Protein AF-X0YAZ7-F1 (afdb_monomer_lite)

Secondary structure (DSSP, 8-state):
-EEEE--TTSPPEEEETTS---HHHHHHHHS------PPPPEEEEEEEEE-TTS-EEEEEEEEETTEEEEEEE-SSS-EESS--TTTTT--PPTTHHHHHHHHHTT-EEEE-SSHHHHHHHHHTT--EE--TT-TT---HHHHHHHTTSEEEE---BSHHHHHHHHHHHHHHHHTT-EEEE-PPTTPPTTTB-HHHHHHTT--HHHHHHHHHHSPBP-PPP--PPP--TT------

InterPro domains:
  IPR006171 TOPRIM domain [SM00493] (107-177)
  IPR034154 Archaeal primase DnaG/twinkle-like, TOPRIM domain [cd01029] (107-184)

Foldseek 3Di:
DWDWDDDDPDDIDIDDPVVPDDPVNVCVVPPPDDDDPDDPKDFPDWFFQADLVRHGAKIWTAIVVGDIFIWGDPVPRDIDRDDDPPCVPDWEKGVLNLLLVCQVVLHEEEEFQDPVLQVVLVVQVHHYTYTPPGFPPDDVNHLVSQQQHAYEYEFFQEPRRVVRVLVSLQSNVVSNYFYFYAYDPPADHPGGGNVNSVVVPDHPVNVVVRSVVTDGDDHDDPDDPDDPPDPDPDDD

Organism: NCBI:txid412755

pLDDT: mean 87.23, std 13.89, range [50.75, 98.88]

Structure (mmCIF, N/CA/C/O backbone):
data_AF-X0YAZ7-F1
#
_entry.id   AF-X0YAZ7-F1
#
loop_
_atom_site.group_PDB
_atom_site.id
_atom_site.type_symbol
_atom_site.label_atom_id
_atom_site.label_alt_id
_atom_site.label_comp_id
_atom_site.label_asym_id
_atom_site.label_entity_id
_atom_site.label_seq_id
_atom_site.pdbx_PDB_ins_code
_atom_site.Cartn_x
_atom_site.Cartn_y
_atom_site.Cartn_z
_atom_site.occupancy
_atom_site.B_iso_or_equiv
_atom_site.auth_seq_id
_atom_site.auth_comp_id
_atom_site.auth_asym_id
_atom_site.auth_atom_id
_atom_site.pdbx_PDB_model_num
ATOM 1 N N . GLY A 1 1 ? 55.225 -8.691 12.377 1.00 61.31 1 GLY A N 1
ATOM 2 C CA . GLY A 1 1 ? 55.012 -8.685 10.918 1.00 61.31 1 GLY A CA 1
ATOM 3 C C . GLY A 1 1 ? 55.135 -10.102 10.407 1.00 61.31 1 GLY A C 1
ATOM 4 O O . GLY A 1 1 ? 55.909 -10.850 10.996 1.00 61.31 1 GLY A O 1
ATOM 5 N N . LEU A 1 2 ? 54.345 -10.467 9.396 1.00 68.19 2 LEU A N 1
ATOM 6 C CA . LEU A 1 2 ? 54.437 -11.761 8.715 1.00 68.19 2 LEU A CA 1
ATOM 7 C C . LEU A 1 2 ? 55.312 -11.574 7.470 1.00 68.19 2 LEU A C 1
ATOM 9 O O . LEU A 1 2 ? 55.039 -10.667 6.684 1.00 68.19 2 LEU A O 1
ATOM 13 N N . GLU A 1 3 ? 56.355 -12.379 7.317 1.00 72.19 3 GLU A N 1
ATOM 14 C CA . GLU A 1 3 ? 57.167 -12.430 6.100 1.00 72.19 3 GLU A CA 1
ATOM 15 C C . GLU A 1 3 ? 56.820 -13.711 5.334 1.00 72.19 3 GLU A C 1
ATOM 17 O O . GLU A 1 3 ? 56.636 -14.769 5.939 1.00 72.19 3 GLU A O 1
ATOM 22 N N . VAL A 1 4 ? 56.659 -13.597 4.015 1.00 75.62 4 VAL A N 1
ATOM 23 C CA . VAL A 1 4 ? 56.264 -14.707 3.139 1.00 75.62 4 VAL A CA 1
ATOM 24 C C . VAL A 1 4 ? 57.392 -14.959 2.152 1.00 75.62 4 VAL A C 1
ATOM 26 O O . VAL A 1 4 ? 57.729 -14.070 1.372 1.00 75.62 4 VAL A O 1
ATOM 29 N N . ASN A 1 5 ? 57.942 -16.171 2.167 1.00 75.00 5 ASN A N 1
ATOM 30 C CA . ASN A 1 5 ? 58.968 -16.611 1.228 1.00 75.00 5 ASN A CA 1
ATOM 31 C C . ASN A 1 5 ? 58.384 -17.652 0.271 1.00 75.00 5 ASN A C 1
ATOM 33 O O . ASN A 1 5 ? 57.800 -18.651 0.691 1.00 75.00 5 ASN A O 1
ATOM 37 N N . ILE A 1 6 ? 58.543 -17.412 -1.032 1.00 75.19 6 ILE A N 1
ATOM 38 C CA . ILE A 1 6 ? 58.014 -18.275 -2.095 1.00 75.19 6 ILE A CA 1
ATOM 39 C C . ILE A 1 6 ? 59.194 -18.787 -2.936 1.00 75.19 6 ILE A C 1
ATOM 41 O O . ILE A 1 6 ? 59.593 -18.122 -3.896 1.00 75.19 6 ILE A O 1
ATOM 45 N N . PRO A 1 7 ? 59.798 -19.935 -2.584 1.00 71.62 7 PRO A N 1
ATOM 46 C CA . PRO A 1 7 ? 60.885 -20.514 -3.365 1.00 71.62 7 PRO A CA 1
ATOM 47 C C . PRO A 1 7 ? 60.366 -21.135 -4.670 1.00 71.62 7 PRO A C 1
ATOM 49 O O . PRO A 1 7 ? 59.254 -21.664 -4.734 1.00 71.62 7 PRO A O 1
ATOM 52 N N . GLN A 1 8 ? 61.183 -21.117 -5.728 1.00 63.66 8 GLN A N 1
ATOM 53 C CA . GLN A 1 8 ? 60.822 -21.789 -6.978 1.00 63.66 8 GLN A CA 1
ATOM 54 C C . GLN A 1 8 ? 60.857 -23.312 -6.796 1.00 63.66 8 GLN A C 1
ATOM 56 O O . GLN A 1 8 ? 61.923 -23.906 -6.669 1.00 63.66 8 GLN A O 1
ATOM 61 N N . GLY A 1 9 ? 59.673 -23.930 -6.794 1.00 63.00 9 GLY A N 1
ATOM 62 C CA . GLY A 1 9 ? 59.505 -25.386 -6.735 1.00 63.00 9 GLY A CA 1
ATOM 63 C C . GLY A 1 9 ? 59.406 -25.989 -5.329 1.00 63.00 9 GLY A C 1
ATOM 64 O O . GLY A 1 9 ? 59.539 -27.203 -5.200 1.00 63.00 9 GLY A O 1
ATOM 65 N N . GLY A 1 10 ? 59.164 -25.180 -4.290 1.00 70.00 10 GLY A N 1
ATOM 66 C CA . GLY A 1 10 ? 59.025 -25.639 -2.901 1.00 70.00 10 GLY A CA 1
ATOM 67 C C . GLY A 1 10 ? 57.772 -25.102 -2.193 1.00 70.00 10 GLY A C 1
ATOM 68 O O . GLY A 1 10 ? 57.036 -24.297 -2.769 1.00 70.00 10 GLY A O 1
ATOM 69 N N . PRO A 1 11 ? 57.499 -25.554 -0.955 1.00 67.62 11 PRO A N 1
ATOM 70 C CA . PRO A 1 11 ? 56.386 -25.043 -0.161 1.00 67.62 11 PRO A CA 1
ATOM 71 C C . PRO A 1 11 ? 56.576 -23.555 0.164 1.00 67.62 11 PRO A C 1
ATOM 73 O O . PRO A 1 11 ? 57.697 -23.086 0.352 1.00 67.62 11 PRO A O 1
ATOM 76 N N . VAL A 1 12 ? 55.468 -22.815 0.239 1.00 71.44 12 VAL A N 1
ATOM 77 C CA . VAL A 1 12 ? 55.470 -21.422 0.708 1.00 71.44 12 VAL A CA 1
ATOM 78 C C . VAL A 1 12 ? 55.757 -21.413 2.205 1.00 71.44 12 VAL A C 1
ATOM 80 O O . VAL A 1 12 ? 55.050 -22.063 2.978 1.00 71.44 12 VAL A O 1
ATOM 83 N N . GLU A 1 13 ? 56.774 -20.661 2.610 1.00 74.94 13 GLU A N 1
ATOM 84 C CA . GLU A 1 13 ? 57.170 -20.526 4.008 1.00 74.94 13 GLU A CA 1
ATOM 85 C C . GLU A 1 13 ? 56.636 -19.214 4.589 1.00 74.94 13 GLU A C 1
ATOM 87 O O . GLU A 1 13 ? 56.752 -18.144 3.986 1.00 74.94 13 GLU A O 1
ATOM 92 N N . PHE A 1 14 ? 56.051 -19.304 5.784 1.00 72.06 14 PHE A N 1
ATOM 93 C CA . PHE A 1 14 ? 55.519 -18.164 6.525 1.00 72.06 14 PHE A CA 1
ATOM 94 C C . PHE A 1 14 ? 56.298 -17.998 7.826 1.00 72.06 14 PHE A C 1
ATOM 96 O O . PHE A 1 14 ? 56.236 -18.870 8.693 1.00 72.06 14 PHE A O 1
ATOM 103 N N . ASP A 1 15 ? 56.977 -16.862 7.984 1.00 72.00 15 ASP A N 1
ATOM 104 C CA . ASP A 1 15 ? 57.705 -16.530 9.208 1.00 72.00 15 ASP A CA 1
ATOM 105 C C . ASP A 1 15 ? 56.996 -15.397 9.971 1.00 72.00 15 ASP A C 1
ATOM 107 O O . ASP A 1 15 ? 56.773 -14.293 9.459 1.00 72.00 15 ASP A O 1
ATOM 111 N N . CYS A 1 16 ? 56.607 -15.668 11.221 1.00 71.44 16 CYS A N 1
ATOM 112 C CA . CYS A 1 16 ? 56.018 -14.669 12.110 1.00 71.44 16 CYS A CA 1
ATOM 113 C C . CYS A 1 16 ? 57.105 -14.069 13.012 1.00 71.44 16 CYS A C 1
ATOM 115 O O . CYS A 1 16 ? 57.415 -14.596 14.081 1.00 71.44 16 CYS A O 1
ATOM 117 N N . LYS A 1 17 ? 57.566 -12.858 12.671 1.00 72.12 17 LYS A N 1
ATOM 118 C CA . LYS A 1 17 ? 58.611 -12.130 13.426 1.00 72.12 17 LYS A CA 1
ATOM 119 C C . LYS A 1 17 ? 58.229 -11.721 14.855 1.00 72.12 17 LYS A C 1
ATOM 121 O O . LYS A 1 17 ? 59.025 -11.106 15.554 1.00 72.12 17 LYS A O 1
ATOM 126 N N . ALA A 1 18 ? 56.999 -12.000 15.286 1.00 70.25 18 ALA A N 1
ATOM 127 C CA . ALA A 1 18 ? 56.516 -11.689 16.631 1.00 70.25 18 ALA A CA 1
ATOM 128 C C . ALA A 1 18 ? 56.733 -12.834 17.647 1.00 70.25 18 ALA A C 1
ATOM 130 O O . ALA A 1 18 ? 56.332 -12.682 18.799 1.00 70.25 18 ALA A O 1
ATOM 131 N N . ASN A 1 19 ? 57.330 -13.969 17.242 1.00 58.69 19 ASN A N 1
ATOM 132 C CA . ASN A 1 19 ? 57.679 -15.132 18.085 1.00 58.69 19 ASN A CA 1
ATOM 133 C C . ASN A 1 19 ? 56.552 -15.685 18.993 1.00 58.69 19 ASN A C 1
ATOM 135 O O . ASN A 1 19 ? 56.815 -16.396 19.962 1.00 58.69 19 ASN A O 1
ATOM 139 N N . LYS A 1 20 ? 55.283 -15.369 18.694 1.00 64.38 20 LYS A N 1
ATOM 140 C CA . LYS A 1 20 ? 54.097 -15.784 19.474 1.00 64.38 20 LYS A CA 1
ATOM 141 C C . LYS A 1 20 ? 52.891 -16.199 18.619 1.00 64.38 20 LYS A C 1
ATOM 143 O O . LYS A 1 20 ? 51.797 -16.370 19.149 1.00 64.38 20 LYS A O 1
ATOM 148 N N . CYS A 1 21 ? 53.050 -16.347 17.305 1.00 67.12 21 CYS A N 1
ATOM 149 C CA . CYS A 1 21 ? 51.957 -16.808 16.450 1.00 67.12 21 CYS A CA 1
ATOM 150 C C . CYS A 1 21 ? 51.867 -18.341 16.472 1.00 67.12 21 CYS A C 1
ATOM 152 O O . CYS A 1 21 ? 52.832 -19.016 16.124 1.00 67.12 21 CYS A O 1
ATOM 154 N N . ALA A 1 22 ? 50.705 -18.901 16.807 1.00 74.81 22 ALA A N 1
ATOM 155 C CA . ALA A 1 22 ? 50.452 -20.322 16.582 1.00 74.81 22 ALA A CA 1
ATOM 156 C C . ALA A 1 22 ? 50.307 -20.601 15.075 1.00 74.81 22 ALA A C 1
ATOM 158 O O . ALA A 1 22 ? 49.591 -19.875 14.381 1.00 74.81 22 ALA A O 1
ATOM 159 N N . ALA A 1 23 ? 50.924 -21.677 14.575 1.00 67.31 23 ALA A N 1
ATOM 160 C CA . ALA A 1 23 ? 50.879 -22.052 13.156 1.00 67.31 23 ALA A CA 1
ATOM 161 C C . ALA A 1 23 ? 49.440 -22.162 12.608 1.00 67.31 23 ALA A C 1
ATOM 163 O O . ALA A 1 23 ? 49.164 -21.714 11.500 1.00 67.31 23 ALA A O 1
ATOM 164 N N . ALA A 1 24 ? 48.495 -22.656 13.417 1.00 67.56 24 ALA A N 1
ATOM 165 C CA . ALA A 1 24 ? 47.078 -22.747 13.053 1.00 67.56 24 ALA A CA 1
ATOM 166 C C . ALA A 1 24 ? 46.413 -21.378 12.809 1.00 67.56 24 ALA A C 1
ATOM 168 O O . ALA A 1 24 ? 45.549 -21.252 11.943 1.00 67.56 24 ALA A O 1
ATOM 169 N N . ALA A 1 25 ? 46.822 -20.341 13.548 1.00 68.56 25 ALA A N 1
ATOM 170 C CA . ALA A 1 25 ? 46.295 -18.989 13.377 1.00 68.56 25 ALA A CA 1
ATOM 171 C C . ALA A 1 25 ? 46.831 -18.336 12.096 1.00 68.56 25 ALA A C 1
ATOM 173 O O . ALA A 1 25 ? 46.078 -17.665 11.393 1.00 68.56 25 ALA A O 1
ATOM 174 N N . ILE A 1 26 ? 48.104 -18.585 11.765 1.00 67.81 26 ILE A N 1
ATOM 175 C CA . ILE A 1 26 ? 48.701 -18.148 10.497 1.00 67.81 26 ILE A CA 1
ATOM 176 C C . ILE A 1 26 ? 47.995 -18.852 9.343 1.00 67.81 26 ILE A C 1
ATOM 178 O O . ILE A 1 26 ? 47.494 -18.175 8.454 1.00 67.81 26 ILE A O 1
ATOM 182 N N . LEU A 1 27 ? 47.869 -20.184 9.401 1.00 69.38 27 LEU A N 1
ATOM 183 C CA . LEU A 1 27 ? 47.225 -20.974 8.355 1.00 69.38 27 LEU A CA 1
ATOM 184 C C . LEU A 1 27 ? 45.793 -20.492 8.100 1.00 69.38 27 LEU A C 1
ATOM 186 O O . LEU A 1 27 ? 45.432 -20.254 6.955 1.00 69.38 27 LEU A O 1
ATOM 190 N N . LYS A 1 28 ? 45.001 -20.236 9.148 1.00 69.31 28 LYS A N 1
ATOM 191 C CA . LYS A 1 28 ? 43.645 -19.682 9.006 1.00 69.31 28 LYS A CA 1
ATOM 192 C C . LYS A 1 28 ? 43.620 -18.309 8.319 1.00 69.31 28 LYS A C 1
ATOM 194 O O . LYS A 1 28 ? 42.686 -18.037 7.575 1.00 69.31 28 LYS A O 1
ATOM 199 N N . ALA A 1 29 ? 44.611 -17.455 8.569 1.00 67.75 29 ALA A N 1
ATOM 200 C CA . ALA A 1 29 ? 44.689 -16.122 7.974 1.00 67.75 29 ALA A CA 1
ATOM 201 C C . ALA A 1 29 ? 45.189 -16.131 6.518 1.00 67.75 29 ALA A C 1
ATOM 203 O O 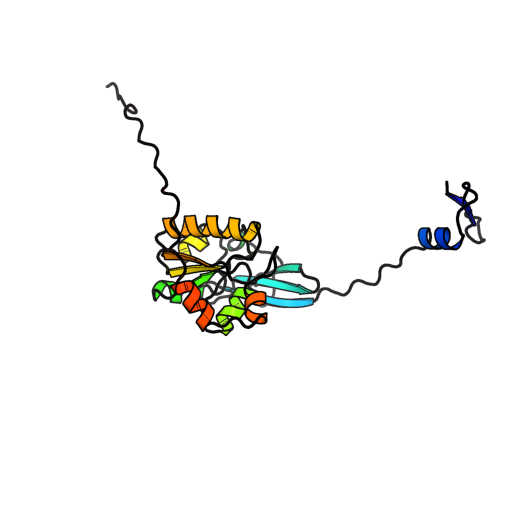. ALA A 1 29 ? 44.843 -15.228 5.760 1.00 67.75 29 ALA A O 1
ATOM 204 N N . VAL A 1 30 ? 45.997 -17.125 6.130 1.00 68.88 30 VAL A N 1
ATOM 205 C CA . VAL A 1 30 ? 46.587 -17.221 4.779 1.00 68.88 30 VAL A CA 1
ATOM 206 C C . VAL A 1 30 ? 45.891 -18.235 3.873 1.00 68.88 30 VAL A C 1
ATOM 208 O O . VAL A 1 30 ? 46.166 -18.264 2.677 1.00 68.88 30 VAL A O 1
ATOM 211 N N . THR A 1 31 ? 44.986 -19.059 4.411 1.00 69.56 31 THR A N 1
ATOM 212 C CA . THR A 1 31 ? 44.158 -19.963 3.605 1.00 69.56 31 THR A CA 1
ATOM 213 C C . THR A 1 31 ? 43.104 -19.129 2.877 1.00 69.56 31 THR A C 1
ATOM 215 O O . THR A 1 31 ? 42.285 -18.492 3.544 1.00 69.56 31 THR A O 1
ATOM 218 N N . PRO A 1 32 ? 43.074 -19.127 1.532 1.00 58.97 32 PRO A N 1
ATOM 219 C CA . PRO A 1 32 ? 41.993 -18.496 0.794 1.00 58.97 32 PRO A CA 1
ATOM 220 C C . PRO A 1 32 ? 40.672 -19.133 1.224 1.00 58.97 32 PRO A C 1
ATOM 222 O O . PRO A 1 32 ? 40.474 -20.336 1.042 1.00 58.97 32 PRO A O 1
ATOM 225 N N . GLN A 1 33 ? 39.766 -18.346 1.805 1.00 63.81 33 GLN A N 1
ATOM 226 C CA . GLN A 1 33 ? 38.386 -18.784 1.969 1.00 63.81 33 GLN A CA 1
ATOM 227 C C . GLN A 1 33 ? 37.819 -18.997 0.566 1.00 63.81 33 GLN A C 1
ATOM 229 O O . GLN A 1 33 ? 37.598 -18.040 -0.176 1.00 63.81 33 GLN A O 1
ATOM 234 N N . GLN A 1 34 ? 37.623 -20.257 0.181 1.00 52.16 34 GLN A N 1
ATOM 235 C CA . GLN A 1 34 ? 36.823 -20.571 -0.991 1.00 52.16 34 GLN A CA 1
ATOM 236 C C . GLN A 1 34 ? 35.414 -20.050 -0.709 1.00 52.16 34 GLN A C 1
ATOM 238 O O . GLN A 1 34 ? 34.748 -20.511 0.215 1.00 52.16 34 GLN A O 1
ATOM 243 N N . ALA A 1 35 ? 34.994 -19.032 -1.457 1.00 50.91 35 ALA A N 1
ATOM 244 C CA . ALA A 1 35 ? 33.609 -18.605 -1.441 1.00 50.91 35 ALA A CA 1
ATOM 245 C C . ALA A 1 35 ? 32.764 -19.774 -1.959 1.00 50.91 35 ALA A C 1
ATOM 247 O O . ALA A 1 35 ? 32.966 -20.231 -3.086 1.00 50.91 35 ALA A O 1
ATOM 248 N N . GLU A 1 36 ? 31.846 -20.264 -1.129 1.00 55.38 36 GLU A N 1
ATOM 249 C CA . GLU A 1 36 ? 30.812 -21.205 -1.556 1.00 55.38 36 GLU A CA 1
ATOM 250 C C . GLU A 1 36 ? 30.125 -20.650 -2.820 1.00 55.38 36 GLU A C 1
ATOM 252 O O . GLU A 1 36 ? 29.792 -19.457 -2.850 1.00 55.38 36 GLU A O 1
ATOM 257 N N . PRO A 1 37 ? 29.912 -21.455 -3.878 1.00 50.75 37 PRO A N 1
ATOM 258 C CA . PRO A 1 37 ? 29.208 -20.992 -5.065 1.00 50.75 37 PRO A CA 1
ATOM 259 C C . PRO A 1 37 ? 27.826 -20.465 -4.659 1.00 50.75 37 PRO A C 1
ATOM 261 O O . PRO A 1 37 ? 26.979 -21.216 -4.174 1.00 50.75 37 PRO A O 1
ATOM 264 N N . GLY A 1 38 ? 27.608 -19.156 -4.824 1.00 61.31 38 GLY A N 1
ATOM 265 C CA . GLY A 1 38 ? 26.389 -18.488 -4.369 1.00 61.31 38 GLY A CA 1
ATOM 266 C C . GLY A 1 38 ? 25.134 -19.165 -4.923 1.00 61.31 38 GLY A C 1
ATOM 267 O O . GLY A 1 38 ? 25.021 -19.388 -6.132 1.00 61.31 38 GLY A O 1
ATOM 268 N N . LYS A 1 39 ? 24.177 -19.497 -4.043 1.00 65.19 39 LYS A N 1
ATOM 269 C CA . LYS A 1 39 ? 22.856 -19.997 -4.452 1.00 65.19 39 LYS A CA 1
ATOM 270 C C . LYS A 1 39 ? 22.252 -19.014 -5.461 1.00 65.19 39 LYS A C 1
ATOM 272 O O . LYS A 1 39 ? 22.177 -17.818 -5.189 1.00 65.19 39 LYS A O 1
ATOM 277 N N . ARG A 1 40 ? 21.835 -19.506 -6.633 1.00 77.69 40 ARG A N 1
ATOM 278 C CA . ARG A 1 40 ? 21.169 -18.670 -7.645 1.00 77.69 40 ARG A CA 1
ATOM 279 C C . ARG A 1 40 ? 19.888 -18.085 -7.048 1.00 77.69 40 ARG A C 1
ATOM 281 O O . ARG A 1 40 ? 19.083 -18.838 -6.506 1.00 77.69 40 ARG A O 1
ATOM 288 N N . ALA A 1 41 ? 19.706 -16.770 -7.175 1.00 90.06 41 ALA A N 1
ATOM 289 C CA . ALA A 1 41 ? 18.503 -16.089 -6.710 1.00 90.06 41 ALA A CA 1
ATOM 290 C C . ALA A 1 41 ? 17.256 -16.671 -7.399 1.00 90.06 41 ALA A C 1
ATOM 292 O O . ALA A 1 41 ? 17.241 -16.841 -8.623 1.00 90.06 41 ALA A O 1
ATOM 293 N N . ARG A 1 42 ? 16.215 -16.972 -6.619 1.00 94.88 42 ARG A N 1
ATOM 294 C CA . ARG A 1 42 ? 14.952 -17.554 -7.098 1.00 94.88 42 ARG A CA 1
ATOM 295 C C . ARG A 1 42 ? 13.814 -16.559 -6.910 1.00 94.88 42 ARG A C 1
ATOM 297 O O . ARG A 1 42 ? 13.697 -15.994 -5.834 1.00 94.88 42 ARG A O 1
ATOM 304 N N . ILE A 1 43 ? 12.955 -16.400 -7.916 1.00 95.94 43 ILE A N 1
ATOM 305 C CA . ILE A 1 43 ? 11.702 -15.642 -7.784 1.00 95.94 43 ILE A CA 1
ATOM 306 C C . ILE A 1 43 ? 10.759 -16.411 -6.848 1.00 95.94 43 ILE A C 1
ATOM 308 O O . ILE A 1 43 ? 10.517 -17.604 -7.055 1.00 95.94 43 ILE A O 1
ATOM 312 N N . VAL A 1 44 ? 10.253 -15.734 -5.821 1.00 97.00 44 VAL A N 1
ATOM 313 C CA . VAL A 1 44 ? 9.310 -16.283 -4.832 1.00 97.00 44 VAL A CA 1
ATOM 314 C C . VAL A 1 44 ? 7.922 -15.652 -4.912 1.00 97.00 44 VAL A C 1
ATOM 316 O O . VAL A 1 44 ? 6.977 -16.264 -4.430 1.00 97.00 44 VAL A O 1
ATOM 319 N N . ALA A 1 45 ? 7.788 -14.480 -5.538 1.00 97.25 45 ALA A N 1
ATOM 320 C CA . ALA A 1 45 ? 6.501 -13.859 -5.847 1.00 97.25 45 ALA A CA 1
ATOM 321 C C . ALA A 1 45 ? 6.614 -12.938 -7.072 1.00 97.25 45 ALA A C 1
ATOM 323 O O . ALA A 1 45 ? 7.678 -12.359 -7.324 1.00 97.25 45 ALA A O 1
ATOM 324 N N . GLU A 1 46 ? 5.511 -12.798 -7.803 1.00 97.69 46 GLU A N 1
ATOM 325 C CA . GLU A 1 46 ? 5.340 -11.875 -8.925 1.00 97.69 46 GLU A CA 1
ATOM 326 C C . GLU A 1 46 ? 4.064 -11.062 -8.680 1.00 97.69 46 GLU A C 1
ATOM 328 O O . GLU A 1 46 ? 3.004 -11.648 -8.485 1.00 97.69 46 GLU A O 1
ATOM 333 N N . TYR A 1 47 ? 4.172 -9.734 -8.684 1.00 97.69 47 TYR A N 1
ATOM 334 C CA . TYR A 1 47 ? 3.059 -8.822 -8.420 1.00 97.69 47 TYR A CA 1
ATOM 335 C C . TYR A 1 47 ? 2.738 -8.018 -9.678 1.00 97.69 47 TYR A C 1
ATOM 337 O O . TYR A 1 47 ? 3.563 -7.213 -10.126 1.00 97.69 47 TYR A O 1
ATOM 345 N N . ASP A 1 48 ? 1.556 -8.242 -10.249 1.00 97.19 48 ASP A N 1
ATOM 346 C CA . ASP A 1 48 ? 1.087 -7.576 -11.465 1.00 97.19 48 ASP A CA 1
ATOM 347 C C . ASP A 1 48 ? 0.539 -6.177 -11.160 1.00 97.19 48 ASP A C 1
ATOM 349 O O . ASP A 1 48 ? -0.524 -6.012 -10.563 1.00 97.19 48 ASP A O 1
ATOM 353 N N . TYR A 1 49 ? 1.222 -5.146 -11.649 1.00 96.88 49 TYR A N 1
ATOM 354 C CA . TYR A 1 49 ? 0.691 -3.788 -11.674 1.00 96.88 49 TYR A CA 1
ATOM 355 C C . TYR A 1 49 ? -0.098 -3.581 -12.959 1.00 96.88 49 TYR A C 1
ATOM 357 O O . TYR A 1 49 ? 0.461 -3.603 -14.059 1.00 96.88 49 TYR A O 1
ATOM 365 N N . GLN A 1 50 ? -1.402 -3.374 -12.809 1.00 96.12 50 GLN A N 1
ATOM 366 C CA . GLN A 1 50 ? -2.354 -3.281 -13.910 1.00 96.12 50 GLN A CA 1
ATOM 367 C C . GLN A 1 50 ? -2.854 -1.847 -14.113 1.00 96.12 50 GLN A C 1
ATOM 369 O O . GLN A 1 50 ? -2.844 -1.033 -13.188 1.00 96.12 50 GLN A O 1
ATOM 374 N N . ASP A 1 51 ? -3.303 -1.542 -15.329 1.00 94.50 51 ASP A N 1
ATOM 375 C CA . ASP A 1 51 ? -4.161 -0.382 -15.562 1.00 94.50 51 ASP A CA 1
ATOM 376 C C . ASP A 1 51 ? -5.608 -0.657 -15.119 1.00 94.50 51 ASP A C 1
ATOM 378 O O . ASP A 1 51 ? -5.954 -1.747 -14.669 1.00 94.50 51 ASP A O 1
ATOM 382 N N . GLU A 1 52 ? -6.473 0.345 -15.255 1.00 93.44 52 GLU A N 1
ATOM 383 C CA . GLU A 1 52 ? -7.880 0.301 -14.833 1.00 93.44 52 GLU A CA 1
ATOM 384 C C . GLU A 1 52 ? -8.705 -0.765 -15.578 1.00 93.44 52 GLU A C 1
ATOM 386 O O . GLU A 1 52 ? -9.778 -1.154 -15.115 1.00 93.44 52 GLU A O 1
ATOM 391 N N . THR A 1 53 ? -8.213 -1.250 -16.724 1.00 95.00 53 THR A N 1
ATOM 392 C CA . THR A 1 53 ? -8.853 -2.303 -17.527 1.00 95.00 53 THR A CA 1
ATOM 393 C C . THR A 1 53 ? -8.388 -3.708 -17.139 1.00 95.00 53 THR A C 1
ATOM 395 O O . THR A 1 53 ? -8.930 -4.691 -17.643 1.00 95.00 53 THR A O 1
ATOM 398 N N . GLY A 1 54 ? -7.402 -3.813 -16.242 1.00 95.00 54 GLY A N 1
ATOM 399 C CA . GLY A 1 54 ? -6.775 -5.070 -15.835 1.00 95.00 54 GLY A CA 1
ATOM 400 C C . GLY A 1 54 ? -5.592 -5.483 -16.714 1.00 95.00 54 GLY A C 1
ATOM 401 O O . GLY A 1 54 ? -5.049 -6.576 -16.556 1.00 95.00 54 GLY A O 1
ATOM 402 N N . LYS A 1 55 ? -5.154 -4.637 -17.654 1.00 95.00 55 LYS A N 1
ATOM 403 C CA . LYS A 1 55 ? -3.984 -4.941 -18.481 1.00 95.00 55 LYS A CA 1
ATOM 404 C C . LYS A 1 55 ? -2.711 -4.754 -17.659 1.00 95.00 55 LYS A C 1
ATOM 406 O O . LYS A 1 55 ? -2.463 -3.674 -17.128 1.00 95.00 55 LYS A O 1
ATOM 411 N N . VAL A 1 56 ? -1.864 -5.783 -17.623 1.00 95.31 56 VAL A N 1
ATOM 412 C CA . VAL A 1 56 ? -0.555 -5.727 -16.955 1.00 95.31 56 VAL A CA 1
ATOM 413 C C . VAL A 1 56 ? 0.340 -4.685 -17.627 1.00 95.31 56 VAL A C 1
ATOM 415 O O . VAL A 1 56 ? 0.643 -4.765 -18.821 1.00 95.31 56 VAL A O 1
ATOM 418 N N . LEU A 1 57 ? 0.778 -3.711 -16.835 1.00 94.81 57 LEU A N 1
ATOM 419 C CA . LEU A 1 57 ? 1.729 -2.677 -17.222 1.00 94.81 57 LEU A CA 1
ATOM 420 C C . LEU A 1 57 ? 3.158 -3.109 -16.902 1.00 94.81 57 LEU A C 1
ATOM 422 O O . LEU A 1 57 ? 4.045 -3.015 -17.747 1.00 94.81 57 LEU A O 1
ATOM 426 N N . PHE A 1 58 ? 3.380 -3.594 -15.683 1.00 96.12 58 PHE A N 1
ATOM 427 C CA . PHE A 1 58 ? 4.655 -4.145 -15.245 1.00 96.12 58 PHE A CA 1
ATOM 428 C C . PHE A 1 58 ? 4.455 -5.111 -14.080 1.00 96.12 58 PHE A C 1
ATOM 430 O O . PHE A 1 58 ? 3.373 -5.207 -13.511 1.00 96.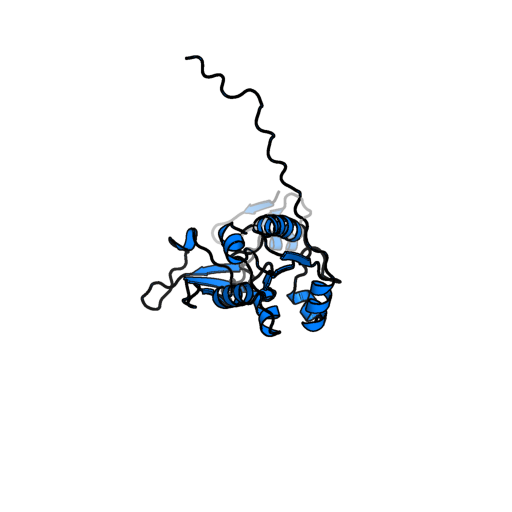12 58 PHE A O 1
ATOM 437 N N . GLN A 1 59 ? 5.527 -5.802 -13.720 1.00 96.44 59 GLN A N 1
ATOM 438 C CA . GLN A 1 59 ? 5.607 -6.670 -12.562 1.00 96.44 59 GLN A CA 1
ATOM 439 C C . GLN A 1 59 ? 6.700 -6.207 -11.611 1.00 96.44 59 GLN A C 1
ATOM 441 O O . GLN A 1 59 ? 7.792 -5.835 -12.054 1.00 96.44 59 GLN A O 1
ATOM 446 N N . ALA A 1 60 ? 6.425 -6.293 -10.314 1.00 95.62 60 ALA A N 1
ATOM 447 C CA . ALA A 1 60 ? 7.450 -6.344 -9.283 1.00 95.62 60 ALA A CA 1
ATOM 448 C C . ALA A 1 60 ? 7.697 -7.813 -8.910 1.00 95.62 60 ALA A C 1
ATOM 450 O O . ALA A 1 60 ? 6.760 -8.571 -8.688 1.00 95.62 60 ALA A O 1
ATOM 451 N N . LEU A 1 61 ? 8.958 -8.232 -8.872 1.00 96.19 61 LEU A N 1
ATOM 452 C CA . LEU A 1 61 ? 9.355 -9.590 -8.519 1.00 96.19 61 LEU A CA 1
ATOM 453 C C . LEU A 1 61 ? 10.092 -9.575 -7.193 1.00 96.19 61 LEU A C 1
ATOM 455 O O . LEU A 1 61 ? 11.045 -8.809 -7.037 1.00 96.19 61 LEU A O 1
ATOM 459 N N . ARG A 1 62 ? 9.711 -10.475 -6.290 1.00 96.06 62 ARG A N 1
ATOM 460 C CA . ARG A 1 62 ? 10.440 -10.750 -5.049 1.00 96.06 62 ARG A CA 1
ATOM 461 C C . ARG A 1 62 ? 11.327 -11.975 -5.237 1.00 96.06 62 ARG A C 1
ATOM 463 O O . ARG A 1 62 ? 10.865 -12.996 -5.747 1.00 96.06 62 ARG A O 1
ATOM 470 N N . TYR A 1 63 ? 12.577 -11.890 -4.795 1.00 95.62 63 TYR A N 1
ATOM 471 C CA . TYR A 1 63 ? 13.553 -12.979 -4.833 1.00 95.62 63 TYR A CA 1
ATOM 472 C C . TYR A 1 63 ? 13.891 -13.528 -3.441 1.00 95.62 63 TYR A C 1
ATOM 474 O O . TYR A 1 63 ? 13.664 -12.868 -2.428 1.00 95.62 63 TYR A O 1
ATOM 482 N N . GLU A 1 64 ? 14.479 -14.724 -3.429 1.00 94.25 64 GLU A N 1
ATOM 483 C CA . GLU A 1 64 ? 15.209 -15.327 -2.312 1.00 94.25 64 GLU A CA 1
ATOM 484 C C . GLU A 1 64 ? 16.667 -15.614 -2.745 1.00 94.25 64 GLU A C 1
ATOM 486 O O . GLU A 1 64 ? 16.857 -16.330 -3.742 1.00 94.25 64 GLU A O 1
ATOM 491 N N . PRO A 1 65 ? 17.702 -15.098 -2.044 1.00 93.50 65 PRO A N 1
ATOM 492 C CA . PRO A 1 65 ? 17.649 -14.111 -0.950 1.00 93.50 65 PRO A CA 1
ATOM 493 C C . PRO A 1 65 ? 16.914 -12.816 -1.318 1.00 93.50 65 PRO A C 1
ATOM 495 O O . PRO A 1 65 ? 16.831 -12.489 -2.503 1.00 93.50 65 PRO A O 1
ATOM 498 N N . LYS A 1 66 ? 16.382 -12.104 -0.306 1.00 91.88 66 LYS A N 1
ATOM 499 C CA . LYS A 1 66 ? 15.522 -10.914 -0.475 1.00 91.88 66 LYS A CA 1
ATOM 500 C C . LYS A 1 66 ? 16.159 -9.893 -1.420 1.00 91.88 66 LYS A C 1
ATOM 502 O O . LYS A 1 66 ? 17.103 -9.197 -1.058 1.00 91.88 66 LYS A O 1
ATOM 507 N N . ASP A 1 67 ? 15.582 -9.790 -2.608 1.00 93.38 67 ASP A N 1
ATOM 508 C CA . ASP A 1 67 ? 15.866 -8.772 -3.616 1.00 93.38 67 ASP A CA 1
ATOM 509 C C . ASP A 1 67 ? 14.570 -8.469 -4.378 1.00 93.38 67 ASP A C 1
ATOM 511 O O . ASP A 1 67 ? 13.655 -9.299 -4.421 1.00 93.38 67 ASP A O 1
ATOM 515 N N . PHE A 1 68 ? 14.487 -7.281 -4.970 1.00 92.81 68 PHE A 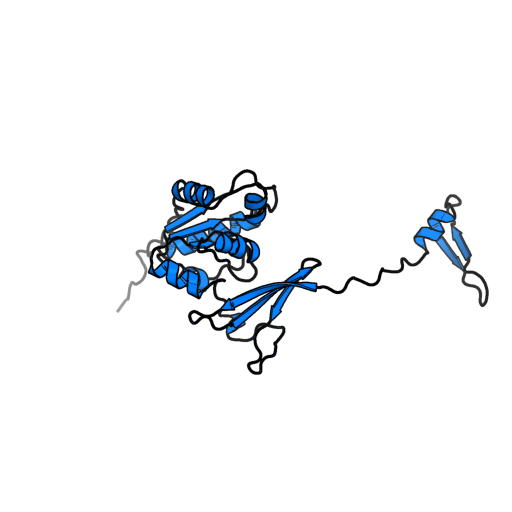N 1
ATOM 516 C CA . PHE A 1 68 ? 13.333 -6.854 -5.750 1.00 92.81 68 PHE A CA 1
ATOM 517 C C . PHE A 1 68 ? 13.764 -6.384 -7.130 1.00 92.81 68 PHE A C 1
ATOM 519 O O . PHE A 1 68 ? 14.656 -5.548 -7.275 1.00 92.81 68 PHE A O 1
ATOM 526 N N . LYS A 1 69 ? 13.088 -6.885 -8.165 1.00 94.19 69 LYS A N 1
ATOM 527 C CA . LYS A 1 69 ? 13.291 -6.430 -9.547 1.00 94.19 69 LYS A CA 1
ATOM 528 C C . LYS A 1 69 ? 11.972 -6.063 -10.186 1.00 94.19 69 LYS A C 1
ATOM 530 O O . LYS A 1 69 ? 10.918 -6.479 -9.726 1.00 94.19 69 LYS A O 1
ATOM 535 N N . GLN A 1 70 ? 12.039 -5.286 -11.257 1.00 94.69 70 GLN A N 1
ATOM 536 C CA . GLN A 1 70 ? 10.868 -4.909 -12.035 1.00 94.69 70 GLN A CA 1
ATOM 537 C C . GLN A 1 70 ? 11.065 -5.283 -13.498 1.00 94.69 70 GLN A C 1
ATOM 539 O O . GLN A 1 70 ? 12.172 -5.165 -14.034 1.00 94.69 70 GLN A O 1
ATOM 544 N N . ARG A 1 71 ? 9.988 -5.726 -14.144 1.00 94.94 71 ARG A N 1
ATOM 545 C CA . ARG A 1 71 ? 9.956 -6.013 -15.582 1.00 94.94 71 ARG A CA 1
ATOM 546 C C . ARG A 1 71 ? 8.634 -5.567 -16.185 1.00 94.94 71 ARG A C 1
ATOM 548 O O . ARG A 1 71 ? 7.631 -5.554 -15.489 1.00 94.94 71 ARG A O 1
ATOM 555 N N . GLN A 1 72 ? 8.616 -5.235 -17.466 1.00 95.06 72 GLN A N 1
ATOM 556 C CA . GLN A 1 72 ? 7.388 -4.914 -18.199 1.00 95.06 72 GLN A CA 1
ATOM 557 C C . GLN A 1 72 ? 7.238 -5.814 -19.429 1.00 95.06 72 GLN A C 1
ATOM 559 O O . GLN A 1 72 ? 8.263 -6.261 -19.959 1.00 95.06 72 GLN A O 1
ATOM 564 N N . PRO A 1 73 ? 6.009 -6.077 -19.907 1.00 94.81 73 PRO A N 1
ATOM 565 C CA . PRO A 1 73 ? 5.806 -6.817 -21.145 1.00 94.81 73 PRO A CA 1
ATOM 566 C C . PRO A 1 73 ? 6.517 -6.139 -22.325 1.00 94.81 73 PRO A C 1
ATOM 568 O O . PRO A 1 73 ? 6.511 -4.911 -22.444 1.00 94.81 73 PRO A O 1
ATOM 571 N N . ASP A 1 74 ? 7.119 -6.931 -23.213 1.00 93.75 74 ASP A N 1
ATOM 572 C CA . ASP A 1 74 ? 7.752 -6.427 -24.443 1.00 93.75 74 ASP A CA 1
ATOM 573 C C . ASP A 1 74 ? 6.769 -6.235 -25.617 1.00 93.75 74 ASP A C 1
ATOM 575 O O . ASP A 1 74 ? 7.129 -5.654 -26.638 1.00 93.75 74 ASP A O 1
ATOM 579 N N . GLY A 1 75 ? 5.523 -6.698 -25.463 1.00 91.69 75 GLY A N 1
ATOM 580 C CA . GLY A 1 75 ? 4.476 -6.664 -26.492 1.00 91.69 75 GLY A CA 1
ATOM 581 C C . GLY A 1 75 ? 4.445 -7.880 -27.429 1.00 91.69 75 GLY A C 1
ATOM 582 O O . GLY A 1 75 ? 3.513 -8.008 -28.216 1.00 91.69 75 GLY A O 1
ATOM 583 N N . SER A 1 76 ? 5.409 -8.794 -27.312 1.00 94.06 76 SER A N 1
ATOM 584 C CA . SER A 1 76 ? 5.548 -10.043 -28.075 1.00 94.06 76 SER A CA 1
ATOM 585 C C . SER A 1 76 ? 5.529 -11.306 -27.200 1.00 94.06 76 SER A C 1
ATOM 587 O O . SER A 1 76 ? 5.923 -12.380 -27.648 1.00 94.06 76 SER A O 1
ATOM 589 N N . GLY A 1 77 ? 5.055 -11.193 -25.954 1.00 90.88 77 GLY A N 1
ATOM 590 C CA . GLY A 1 77 ? 4.978 -12.303 -24.995 1.00 90.88 77 GLY A CA 1
ATOM 591 C C . GLY A 1 77 ? 6.242 -12.517 -24.155 1.00 90.88 77 GLY A C 1
ATOM 592 O O . GLY A 1 77 ? 6.307 -13.485 -23.401 1.00 90.88 77 GLY A O 1
ATOM 593 N N . GLY A 1 78 ? 7.234 -11.631 -24.263 1.00 94.62 78 GLY A N 1
ATOM 594 C CA . GLY A 1 78 ? 8.436 -11.615 -23.435 1.00 94.62 78 GLY A CA 1
ATOM 595 C C . GLY A 1 78 ? 8.473 -10.439 -22.456 1.00 94.62 78 GLY A C 1
ATOM 596 O O . GLY A 1 78 ? 7.475 -9.758 -22.204 1.00 94.62 78 GLY A O 1
ATOM 597 N N . TRP A 1 79 ? 9.660 -10.200 -21.892 1.00 95.94 79 TRP A N 1
ATOM 598 C CA . TRP A 1 79 ? 9.876 -9.242 -20.809 1.00 95.94 79 TRP A CA 1
ATOM 599 C C . TRP A 1 79 ? 11.057 -8.314 -21.077 1.00 95.94 79 TRP A C 1
ATOM 601 O O . TRP A 1 79 ? 12.154 -8.749 -21.430 1.00 95.94 79 TRP A O 1
ATOM 611 N N . VAL A 1 80 ? 10.862 -7.034 -20.777 1.00 94.50 80 VAL A N 1
ATOM 612 C CA . V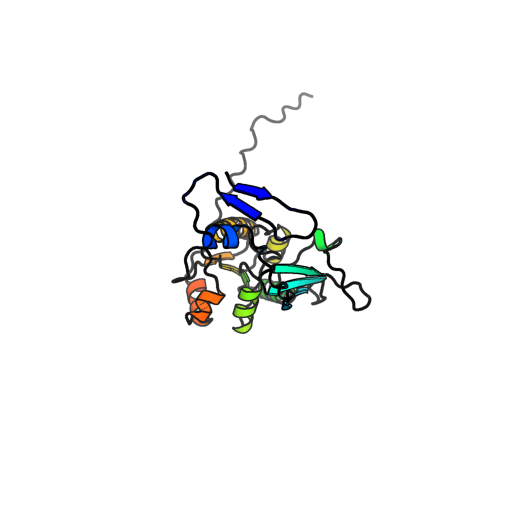AL A 1 80 ? 11.931 -6.047 -20.630 1.00 94.50 80 VAL A CA 1
ATOM 613 C C . VAL A 1 80 ? 12.224 -5.875 -19.141 1.00 94.50 80 VAL A C 1
ATOM 615 O O . VAL A 1 80 ? 11.357 -5.453 -18.383 1.00 94.50 80 VAL A O 1
ATOM 618 N N . TRP A 1 81 ? 13.458 -6.158 -18.718 1.00 92.88 81 TRP A N 1
ATOM 619 C CA . TRP A 1 81 ? 13.912 -6.087 -17.316 1.00 92.88 81 TRP A CA 1
ATOM 620 C C . TRP A 1 81 ? 14.261 -4.662 -16.852 1.00 92.88 81 TRP A C 1
ATOM 622 O O . TRP A 1 81 ? 15.282 -4.421 -16.210 1.00 92.88 81 TRP A O 1
ATOM 632 N N . SER A 1 82 ? 13.428 -3.700 -17.239 1.00 87.25 82 SER A N 1
ATOM 633 C CA . SER A 1 82 ? 13.464 -2.311 -16.793 1.00 87.25 82 SER A CA 1
ATOM 634 C C . SER A 1 82 ? 12.114 -1.651 -17.059 1.00 87.25 82 SER A C 1
ATOM 636 O O . SER A 1 82 ? 11.408 -2.035 -17.990 1.00 87.25 82 SER A O 1
ATOM 638 N N . LEU A 1 83 ? 11.767 -0.636 -16.265 1.00 86.88 83 LEU A N 1
ATOM 639 C CA . LEU A 1 83 ? 10.617 0.215 -16.566 1.00 86.88 83 LEU A CA 1
ATOM 640 C C . LEU A 1 83 ? 11.025 1.279 -17.589 1.00 86.88 83 LEU A C 1
ATOM 642 O O . LEU A 1 83 ? 11.991 2.014 -17.379 1.00 86.88 83 LEU A O 1
ATOM 646 N N . ARG A 1 84 ? 10.283 1.364 -18.691 1.00 85.31 84 ARG A N 1
ATOM 647 C CA . ARG A 1 84 ? 10.414 2.381 -19.741 1.00 85.31 84 ARG A CA 1
ATOM 648 C C . ARG A 1 84 ? 9.242 3.354 -19.671 1.00 85.31 84 ARG A C 1
ATOM 650 O O . ARG A 1 84 ? 8.233 3.090 -19.026 1.00 85.31 84 ARG A O 1
ATOM 657 N N . GLU A 1 85 ? 9.378 4.508 -20.313 1.00 78.94 85 GLU A N 1
ATOM 658 C CA . GLU A 1 85 ? 8.266 5.456 -20.446 1.00 78.94 85 GLU A CA 1
ATOM 659 C C . GLU A 1 85 ? 7.063 4.791 -21.156 1.00 78.94 85 GLU A C 1
ATOM 661 O O . GLU A 1 85 ? 7.279 4.009 -22.087 1.00 78.94 85 GLU A O 1
ATOM 666 N N . PRO A 1 86 ? 5.810 5.072 -20.740 1.00 77.44 86 PRO A N 1
ATOM 667 C CA . PRO A 1 86 ? 5.417 6.036 -19.705 1.00 77.44 86 PRO A CA 1
ATOM 668 C C . PRO A 1 86 ? 5.481 5.506 -18.257 1.00 77.44 86 PRO A C 1
ATOM 670 O O . PRO A 1 86 ? 5.269 6.281 -17.330 1.00 77.44 86 PRO A O 1
ATOM 673 N N . LEU A 1 87 ? 5.797 4.226 -18.019 1.00 77.88 87 LEU A N 1
ATOM 674 C CA . LEU A 1 87 ? 5.735 3.574 -16.692 1.00 77.88 87 LEU A CA 1
ATOM 675 C C . LEU A 1 87 ? 6.780 4.069 -15.684 1.00 77.88 87 LEU A C 1
ATOM 677 O O . LEU A 1 87 ? 6.642 3.916 -14.470 1.00 77.88 87 LEU A O 1
ATOM 681 N N . VAL A 1 88 ? 7.841 4.716 -16.164 1.00 69.25 88 VAL A N 1
ATOM 682 C CA . VAL A 1 88 ? 8.752 5.466 -15.285 1.00 69.25 88 VAL A CA 1
ATOM 683 C C . VAL A 1 88 ? 7.978 6.557 -14.527 1.00 69.25 88 VAL A C 1
ATOM 685 O O . VAL A 1 88 ? 8.208 6.764 -13.325 1.00 69.25 88 VAL A O 1
ATOM 688 N N . LYS A 1 89 ? 7.025 7.203 -15.209 1.00 70.00 89 LYS A N 1
ATOM 689 C CA . LYS A 1 89 ? 6.219 8.316 -14.702 1.00 70.00 89 LYS A CA 1
ATOM 690 C C . LYS A 1 89 ? 4.870 7.887 -14.151 1.00 70.00 89 LYS A C 1
ATOM 692 O O . LYS A 1 89 ? 4.500 8.410 -13.113 1.00 70.00 89 LYS A O 1
ATOM 697 N N . GLN A 1 90 ? 4.188 6.964 -14.818 1.00 72.00 90 GLN A N 1
ATOM 698 C CA . GLN A 1 90 ? 2.855 6.494 -14.456 1.00 72.00 90 GLN A CA 1
ATOM 699 C C . GLN A 1 90 ? 2.976 5.159 -13.737 1.00 72.00 90 GLN A C 1
ATOM 701 O O . GLN A 1 90 ? 3.263 4.131 -14.353 1.00 72.00 90 GLN A O 1
ATOM 706 N N . ARG A 1 91 ? 2.836 5.196 -12.415 1.00 85.19 91 ARG A N 1
ATOM 707 C CA . ARG A 1 91 ? 2.959 4.019 -11.561 1.00 85.19 91 ARG A CA 1
ATOM 708 C C . ARG A 1 91 ? 1.669 3.853 -10.774 1.00 85.19 91 ARG A C 1
ATOM 710 O O . ARG A 1 91 ? 1.473 4.565 -9.794 1.00 85.19 91 ARG A O 1
ATOM 717 N N . PRO A 1 92 ? 0.766 2.969 -11.218 1.00 94.31 92 PRO A N 1
ATOM 718 C CA . PRO A 1 92 ? -0.488 2.786 -10.521 1.00 94.31 92 PRO A CA 1
ATOM 719 C C . PRO A 1 92 ? -0.276 2.152 -9.148 1.00 94.31 92 PRO A C 1
ATOM 721 O O . PRO A 1 92 ? 0.758 1.544 -8.861 1.00 94.31 92 PRO A O 1
ATOM 724 N N . LEU A 1 93 ? -1.308 2.280 -8.321 1.00 97.31 93 LEU A N 1
ATOM 725 C CA . LEU A 1 93 ? -1.478 1.449 -7.140 1.00 97.31 93 LEU A CA 1
ATOM 726 C C . LEU A 1 93 ? -1.601 -0.029 -7.542 1.00 97.31 93 LEU A C 1
ATOM 728 O O . LEU A 1 93 ? -2.088 -0.351 -8.627 1.00 97.31 93 LEU A O 1
ATOM 732 N N . TYR A 1 94 ? -1.141 -0.921 -6.671 1.00 98.12 94 TYR A N 1
ATOM 733 C CA . TYR A 1 94 ? -1.368 -2.355 -6.830 1.00 98.12 94 TYR A CA 1
ATOM 734 C C . TYR A 1 94 ? -2.875 -2.666 -6.712 1.00 98.12 94 TYR A C 1
ATOM 736 O O . TYR A 1 94 ? -3.602 -1.919 -6.064 1.00 98.12 94 TYR A O 1
ATOM 744 N N . HIS A 1 95 ? -3.377 -3.707 -7.382 1.00 98.38 95 HIS A N 1
ATOM 745 C CA . HIS A 1 95 ? -4.827 -3.984 -7.460 1.00 98.38 95 HIS A CA 1
ATOM 746 C C . HIS A 1 95 ? -5.676 -2.789 -7.958 1.00 98.38 95 HIS A C 1
ATOM 748 O O . HIS A 1 95 ? -6.786 -2.545 -7.477 1.00 98.38 95 HIS A O 1
ATOM 754 N N . LEU A 1 96 ? -5.155 -1.992 -8.906 1.00 97.94 96 LEU A N 1
ATOM 755 C CA . LEU A 1 96 ? -5.811 -0.758 -9.360 1.00 97.94 96 LEU A CA 1
ATOM 756 C C . LEU A 1 96 ? -7.291 -0.939 -9.764 1.00 97.94 96 LEU A C 1
ATOM 758 O O . LEU A 1 96 ? -8.103 -0.117 -9.324 1.00 97.94 96 LEU A O 1
ATOM 762 N N . PRO A 1 97 ? -7.686 -1.954 -10.565 1.00 98.12 97 PRO A N 1
ATOM 763 C CA . PRO A 1 97 ? -9.091 -2.139 -10.930 1.00 98.12 97 PRO A CA 1
ATOM 764 C C . PRO A 1 97 ? -10.011 -2.295 -9.711 1.00 98.12 97 PRO A C 1
ATOM 766 O O . PRO A 1 97 ? -11.099 -1.713 -9.665 1.00 98.12 97 PRO A O 1
ATOM 769 N N . GLU A 1 98 ? -9.586 -3.061 -8.709 1.00 98.50 98 GLU A N 1
ATOM 770 C CA . GLU A 1 98 ? -10.317 -3.318 -7.468 1.00 98.50 98 GLU A CA 1
ATOM 771 C C . GLU A 1 98 ? -10.399 -2.055 -6.609 1.00 98.50 98 GLU A C 1
ATOM 773 O O . GLU A 1 98 ? -11.478 -1.726 -6.108 1.00 98.50 98 GLU A O 1
ATOM 778 N N . VAL A 1 99 ? -9.294 -1.309 -6.508 1.00 98.56 99 VAL A N 1
ATOM 779 C CA . VAL A 1 99 ? -9.220 -0.031 -5.789 1.00 98.56 99 VAL A CA 1
ATOM 780 C C . VAL A 1 99 ? -10.186 0.987 -6.391 1.00 98.56 99 VAL A C 1
ATOM 782 O O . VAL A 1 99 ? -10.976 1.586 -5.661 1.00 98.56 99 VAL A O 1
ATOM 785 N N . VAL A 1 100 ? -10.190 1.158 -7.717 1.00 98.12 100 VAL A N 1
ATOM 786 C CA . VAL A 1 100 ? -11.108 2.088 -8.401 1.00 98.12 100 VAL A CA 1
ATOM 787 C C . VAL A 1 100 ? -12.565 1.688 -8.163 1.00 98.12 100 VAL A C 1
ATOM 789 O O . VAL A 1 100 ? -13.401 2.540 -7.851 1.00 98.12 100 VAL A O 1
ATOM 792 N N . LYS A 1 101 ? -12.887 0.389 -8.247 1.00 98.12 101 LYS A N 1
ATOM 793 C CA . LYS A 1 101 ? -14.233 -0.118 -7.934 1.00 98.12 101 LYS A CA 1
ATOM 794 C C . LYS A 1 101 ? -14.622 0.150 -6.479 1.00 98.12 101 LYS A C 1
ATOM 796 O O . LYS A 1 101 ? -15.774 0.490 -6.225 1.00 98.12 101 LYS A O 1
ATOM 801 N N . ALA A 1 102 ? -13.706 -0.024 -5.528 1.00 98.38 102 ALA A N 1
ATOM 802 C CA . ALA A 1 102 ? -13.965 0.229 -4.114 1.00 98.38 102 ALA A CA 1
ATOM 803 C C . ALA A 1 102 ? -14.219 1.714 -3.838 1.00 98.38 102 ALA A C 1
ATOM 805 O O . ALA A 1 102 ? -15.242 2.035 -3.241 1.00 98.38 102 ALA A O 1
ATOM 806 N N . VAL A 1 103 ? -13.370 2.608 -4.356 1.00 98.19 103 VAL A N 1
ATOM 807 C CA . VAL A 1 103 ? -13.537 4.065 -4.217 1.00 98.19 103 VAL A CA 1
ATOM 808 C C . VAL A 1 103 ? -14.876 4.527 -4.798 1.00 98.19 103 VAL A C 1
ATOM 810 O O . VAL A 1 103 ? -15.612 5.247 -4.130 1.00 98.19 103 VAL A O 1
ATOM 813 N N . ASN A 1 104 ? -15.237 4.070 -6.002 1.00 97.56 104 ASN A N 1
ATOM 814 C CA . ASN A 1 104 ? -16.508 4.433 -6.642 1.00 97.56 104 ASN A CA 1
ATOM 815 C C . ASN A 1 104 ? -17.741 3.899 -5.898 1.00 97.56 104 ASN A C 1
ATOM 817 O O . ASN A 1 104 ? -18.817 4.481 -6.005 1.00 97.56 104 ASN A O 1
ATOM 821 N N . ALA A 1 105 ? -17.592 2.790 -5.173 1.00 97.81 105 ALA A N 1
ATOM 822 C CA . ALA A 1 105 ? -18.640 2.198 -4.348 1.00 97.81 105 ALA A CA 1
ATOM 823 C C . ALA A 1 105 ? -18.602 2.688 -2.888 1.00 97.81 105 ALA A C 1
ATOM 825 O O . ALA A 1 105 ? -19.277 2.100 -2.048 1.00 97.81 105 ALA A O 1
ATOM 826 N N . GLU A 1 106 ? -17.779 3.699 -2.578 1.00 97.06 106 GLU A N 1
ATOM 827 C CA . GLU A 1 106 ? -17.555 4.224 -1.221 1.00 97.06 106 GLU A CA 1
ATOM 828 C C . GLU A 1 106 ? -17.155 3.138 -0.203 1.00 97.06 106 GLU A C 1
ATOM 830 O O . GLU A 1 106 ? -17.374 3.258 1.002 1.00 97.06 106 GLU A O 1
ATOM 835 N N . ARG A 1 107 ? -16.531 2.057 -0.687 1.00 97.94 107 ARG A N 1
ATOM 836 C CA . ARG A 1 107 ? -15.995 0.987 0.153 1.00 97.94 107 ARG A CA 1
ATOM 837 C C . ARG A 1 107 ? -14.598 1.345 0.636 1.00 97.94 107 ARG A C 1
ATOM 839 O O . ARG A 1 107 ? -13.825 2.011 -0.053 1.00 97.94 107 ARG A O 1
ATOM 846 N N . ARG A 1 108 ? -14.272 0.847 1.827 1.00 98.50 108 ARG A N 1
ATOM 847 C CA . ARG A 1 108 ? -12.959 1.008 2.448 1.00 98.50 108 ARG A CA 1
ATOM 848 C C . ARG A 1 108 ? -11.853 0.395 1.588 1.00 98.50 108 ARG A C 1
ATOM 850 O O . ARG A 1 108 ? -11.998 -0.724 1.101 1.00 98.50 108 ARG A O 1
ATOM 857 N N . VAL A 1 109 ? -10.741 1.117 1.475 1.00 98.88 109 VAL A N 1
ATOM 858 C CA . VAL A 1 109 ? -9.479 0.651 0.893 1.00 98.88 109 VAL A CA 1
ATOM 859 C C . VAL A 1 109 ? -8.395 0.675 1.968 1.00 98.88 109 VAL A C 1
ATOM 861 O O . VAL A 1 109 ? -8.139 1.718 2.571 1.00 98.88 109 VAL A O 1
ATOM 864 N N . TYR A 1 110 ? -7.754 -0.467 2.194 1.00 98.81 110 TYR A N 1
ATOM 865 C CA . TYR A 1 110 ? -6.582 -0.597 3.053 1.00 98.81 110 TYR A CA 1
ATOM 866 C C . TYR A 1 110 ? -5.308 -0.364 2.238 1.00 98.81 110 TYR A C 1
ATOM 868 O O . TYR A 1 110 ? -5.170 -0.880 1.130 1.00 98.81 110 TYR A O 1
ATOM 876 N N . VAL A 1 111 ? -4.376 0.423 2.764 1.00 98.44 111 VAL A N 1
ATOM 877 C CA . VAL A 1 111 ? -3.089 0.700 2.118 1.00 98.44 111 VAL A CA 1
ATOM 878 C C . VAL A 1 111 ? -1.973 0.205 3.027 1.00 98.44 111 VAL A C 1
ATOM 880 O O . VAL A 1 111 ? -1.771 0.767 4.103 1.00 98.44 111 VAL A O 1
ATOM 883 N N . CYS A 1 112 ? -1.265 -0.825 2.575 1.00 97.25 112 CYS A N 1
ATOM 884 C CA . CYS A 1 112 ? -0.111 -1.422 3.247 1.00 97.25 112 CYS A CA 1
ATOM 885 C C . CYS A 1 112 ? 1.202 -0.913 2.630 1.00 97.25 112 CYS A C 1
ATOM 887 O O . CYS A 1 112 ? 1.198 -0.326 1.540 1.00 97.25 112 CYS A O 1
ATOM 889 N N . GLU A 1 113 ? 2.343 -1.175 3.268 1.00 94.69 113 GLU A N 1
ATOM 890 C CA . GLU A 1 113 ? 3.651 -0.802 2.710 1.00 94.69 113 GLU A CA 1
ATOM 891 C C . GLU A 1 113 ? 4.144 -1.715 1.592 1.00 94.69 113 GLU A C 1
ATOM 893 O O . GLU A 1 113 ? 4.835 -1.234 0.692 1.00 94.69 113 GLU A O 1
ATOM 898 N N . GLY A 1 114 ? 3.784 -3.000 1.621 1.00 95.62 114 GLY A N 1
ATOM 899 C CA . GLY A 1 114 ? 4.253 -3.999 0.664 1.00 95.62 114 GLY A CA 1
ATOM 900 C C . GLY A 1 114 ? 3.139 -4.761 -0.047 1.00 95.62 114 GLY A C 1
ATOM 901 O O . GLY A 1 114 ? 1.996 -4.834 0.408 1.00 95.62 114 GLY A O 1
ATOM 902 N N . GLU A 1 115 ? 3.487 -5.365 -1.186 1.00 98.06 115 GLU A N 1
ATOM 903 C CA . GLU A 1 115 ? 2.554 -6.150 -1.999 1.00 98.06 115 GLU A CA 1
ATOM 904 C C . GLU A 1 115 ? 2.107 -7.427 -1.269 1.00 98.06 115 GLU A C 1
ATOM 906 O O . GLU A 1 115 ? 0.939 -7.790 -1.346 1.00 98.06 115 GLU A O 1
ATOM 911 N N . LYS A 1 116 ? 2.997 -8.057 -0.485 1.00 97.56 116 LYS A N 1
ATOM 912 C CA . LYS A 1 116 ? 2.673 -9.253 0.319 1.00 97.56 116 LYS A CA 1
ATOM 913 C C . LYS A 1 116 ? 1.546 -8.974 1.321 1.00 97.56 116 LYS A C 1
ATOM 915 O O . LYS A 1 116 ? 0.628 -9.775 1.451 1.00 97.56 116 LYS A O 1
ATOM 920 N N . ASP A 1 117 ? 1.614 -7.848 2.021 1.00 98.12 117 ASP A N 1
ATOM 921 C CA . ASP A 1 117 ? 0.607 -7.463 3.012 1.00 98.12 117 ASP A CA 1
ATOM 922 C C . ASP A 1 117 ? -0.732 -7.143 2.351 1.00 98.12 117 ASP A C 1
ATOM 924 O O . ASP A 1 117 ? -1.786 -7.564 2.829 1.00 98.12 117 ASP A O 1
ATOM 928 N N . ALA A 1 118 ? -0.688 -6.466 1.200 1.00 98.50 118 ALA A N 1
ATOM 929 C CA . ALA A 1 118 ? -1.875 -6.218 0.395 1.00 98.50 118 ALA A CA 1
ATOM 930 C C . ALA A 1 118 ? -2.515 -7.527 -0.108 1.00 98.50 118 ALA A C 1
ATOM 932 O O . ALA A 1 118 ? -3.736 -7.671 -0.023 1.00 98.50 118 ALA A O 1
ATOM 933 N N . ASP A 1 119 ? -1.723 -8.494 -0.580 1.00 98.69 119 ASP A N 1
ATOM 934 C CA . ASP A 1 119 ? -2.208 -9.822 -0.982 1.00 98.69 119 ASP A CA 1
ATOM 935 C C . ASP A 1 119 ? -2.838 -10.566 0.203 1.00 98.69 119 ASP A C 1
ATOM 937 O O . ASP A 1 119 ? -3.934 -11.114 0.074 1.00 98.69 119 ASP A O 1
ATOM 941 N N . ASN A 1 120 ? -2.197 -10.536 1.375 1.00 98.62 120 ASN A N 1
ATOM 942 C CA . ASN A 1 120 ? -2.699 -11.184 2.585 1.00 98.62 120 ASN A CA 1
ATOM 943 C C . ASN A 1 120 ? -4.058 -10.618 3.026 1.00 98.62 120 ASN A C 1
ATOM 945 O O . ASN A 1 120 ? -4.976 -11.384 3.312 1.00 98.62 120 ASN A O 1
ATOM 949 N N . LEU A 1 121 ? -4.236 -9.293 3.022 1.00 98.69 121 LEU A N 1
ATOM 950 C CA . LEU A 1 121 ? -5.543 -8.690 3.315 1.00 98.69 121 LEU A CA 1
ATOM 951 C C . LEU A 1 121 ? -6.578 -8.969 2.219 1.00 98.69 121 LEU A C 1
ATOM 953 O O . LEU A 1 121 ? -7.753 -9.186 2.517 1.00 98.69 121 LEU A O 1
ATOM 957 N N . THR A 1 122 ? -6.150 -9.005 0.956 1.00 98.62 122 THR A N 1
ATOM 958 C CA . THR A 1 122 ? -7.028 -9.347 -0.172 1.00 98.62 122 THR A CA 1
ATOM 959 C C . THR A 1 122 ? -7.534 -10.786 -0.064 1.00 98.62 122 THR A C 1
ATOM 961 O O . THR A 1 122 ? -8.712 -11.043 -0.315 1.00 98.62 122 THR A O 1
ATOM 964 N N . ALA A 1 123 ? -6.692 -11.717 0.393 1.00 98.25 123 ALA A N 1
ATOM 965 C CA . ALA A 1 123 ? -7.071 -13.105 0.652 1.00 98.25 123 ALA A CA 1
ATOM 966 C C . ALA A 1 123 ? -8.137 -13.246 1.758 1.00 98.25 123 ALA A C 1
ATOM 968 O O . ALA A 1 123 ? -8.887 -14.221 1.759 1.00 98.25 123 ALA A O 1
ATOM 969 N N . LEU A 1 124 ? -8.254 -12.256 2.649 1.00 98.00 124 LEU A N 1
ATOM 970 C CA . LEU A 1 124 ? -9.315 -12.158 3.658 1.00 98.00 124 LEU A CA 1
ATOM 971 C C . LEU A 1 124 ? -10.586 -11.450 3.145 1.00 98.00 124 LEU A C 1
ATOM 973 O O . LEU A 1 124 ? -11.509 -11.198 3.913 1.00 98.00 124 LEU A O 1
ATOM 977 N N . GLY A 1 125 ? -10.659 -11.113 1.853 1.00 98.00 125 GLY A N 1
ATOM 978 C CA . GLY A 1 125 ? -11.819 -10.455 1.241 1.00 98.00 125 GLY A CA 1
ATOM 979 C C . GLY A 1 125 ? -11.843 -8.930 1.386 1.00 98.00 125 GLY A C 1
ATOM 980 O O . GLY A 1 125 ? -12.834 -8.294 1.015 1.00 98.00 125 GLY A O 1
ATOM 981 N N . LEU A 1 126 ? -10.766 -8.323 1.888 1.00 98.50 126 LEU A N 1
ATOM 982 C CA . LEU A 1 126 ? -10.648 -6.874 2.027 1.00 98.50 126 LEU A CA 1
ATOM 983 C C . LEU A 1 126 ? -10.099 -6.245 0.740 1.00 98.50 126 LEU A C 1
ATOM 985 O O . LEU A 1 126 ? -9.316 -6.847 0.014 1.00 98.50 126 LEU A O 1
ATOM 989 N N . CYS A 1 127 ? -10.475 -4.998 0.447 1.00 98.62 127 CYS A N 1
ATOM 990 C CA . CYS A 1 127 ? -9.838 -4.255 -0.642 1.00 98.62 127 CYS A CA 1
ATOM 991 C C . CYS A 1 127 ? -8.527 -3.653 -0.134 1.00 98.62 127 CYS A C 1
ATOM 993 O O . CYS A 1 127 ? -8.563 -2.651 0.582 1.00 98.62 127 CYS A O 1
ATOM 995 N N . ALA A 1 128 ? -7.389 -4.236 -0.510 1.00 98.75 128 ALA A N 1
ATOM 996 C CA . ALA A 1 128 ? -6.074 -3.772 -0.084 1.00 98.75 128 ALA A CA 1
ATOM 997 C C . ALA A 1 128 ? -5.135 -3.483 -1.262 1.00 98.75 128 ALA A C 1
ATOM 999 O O . ALA A 1 128 ? -5.211 -4.112 -2.317 1.00 98.75 128 ALA A O 1
ATOM 1000 N N . THR A 1 129 ? -4.251 -2.507 -1.073 1.00 98.50 129 THR A N 1
ATOM 1001 C CA . THR A 1 129 ? -3.297 -2.031 -2.079 1.00 98.50 129 THR A CA 1
ATOM 1002 C C . THR A 1 129 ? -1.984 -1.601 -1.430 1.00 98.50 129 THR A C 1
ATOM 1004 O O . THR A 1 129 ? -1.912 -1.346 -0.233 1.00 98.50 129 THR A O 1
ATOM 1007 N N . THR A 1 130 ? -0.952 -1.419 -2.250 1.00 97.44 130 THR A N 1
ATOM 1008 C CA . THR A 1 130 ? 0.246 -0.651 -1.904 1.00 97.44 130 THR A CA 1
ATOM 1009 C C . THR A 1 130 ? 0.705 0.214 -3.084 1.00 97.44 130 THR A C 1
ATOM 1011 O O . THR A 1 130 ? 0.206 0.069 -4.206 1.00 97.44 130 THR A O 1
ATOM 1014 N N . CYS A 1 131 ? 1.652 1.122 -2.847 1.00 93.75 131 CYS A N 1
ATOM 1015 C CA . CYS A 1 131 ? 2.341 1.840 -3.911 1.00 93.75 131 CYS A CA 1
ATOM 1016 C C . CYS A 1 131 ? 3.621 1.101 -4.340 1.00 93.75 131 CYS A C 1
ATOM 1018 O O . CYS A 1 131 ? 4.295 0.492 -3.510 1.00 93.75 131 CYS A O 1
ATOM 1020 N N . PRO A 1 132 ? 3.993 1.147 -5.628 1.00 88.69 132 PRO A N 1
ATOM 1021 C CA . PRO A 1 132 ? 5.137 0.390 -6.115 1.00 88.69 132 PRO A CA 1
ATOM 1022 C C . PRO A 1 132 ? 6.439 0.860 -5.480 1.00 88.69 132 PRO A C 1
ATOM 1024 O O . PRO A 1 132 ? 6.722 2.061 -5.435 1.00 88.69 132 PRO A O 1
ATOM 1027 N N . MET A 1 133 ? 7.269 -0.117 -5.098 1.00 84.62 133 MET A N 1
ATOM 1028 C CA . MET A 1 133 ? 8.528 0.066 -4.361 1.00 84.62 133 MET A CA 1
ATOM 1029 C C . MET A 1 133 ? 8.358 0.539 -2.902 1.00 84.62 133 MET A C 1
ATOM 1031 O O . MET A 1 133 ? 9.339 0.995 -2.309 1.00 84.62 133 MET A O 1
ATOM 1035 N N . GLY A 1 134 ? 7.150 0.433 -2.346 1.00 81.75 134 GLY A N 1
ATOM 1036 C CA . GLY A 1 134 ? 6.853 0.611 -0.926 1.00 81.75 134 GLY A CA 1
ATOM 1037 C C . GLY A 1 134 ? 7.091 2.015 -0.367 1.00 81.75 134 GLY A C 1
ATOM 1038 O O . GLY A 1 134 ? 6.962 3.030 -1.069 1.00 81.75 134 GLY A O 1
ATOM 1039 N N . ALA A 1 135 ? 7.420 2.084 0.928 1.00 77.62 135 ALA A N 1
ATOM 1040 C CA . ALA A 1 135 ? 7.530 3.341 1.658 1.00 77.62 135 ALA A CA 1
ATOM 1041 C C . ALA A 1 135 ? 8.415 4.391 0.975 1.00 77.62 135 ALA A C 1
ATOM 1043 O O . ALA A 1 135 ? 9.395 4.129 0.274 1.00 77.62 135 ALA A O 1
ATOM 1044 N N . ARG A 1 136 ? 8.051 5.655 1.215 1.00 83.06 136 ARG A N 1
ATOM 1045 C CA . ARG A 1 136 ? 8.677 6.873 0.659 1.00 83.06 136 ARG A CA 1
ATOM 1046 C C . ARG A 1 136 ? 8.495 7.065 -0.852 1.00 83.06 136 ARG A C 1
ATOM 1048 O O . ARG A 1 136 ? 8.969 8.071 -1.384 1.00 83.06 136 ARG A O 1
ATOM 1055 N N . LYS A 1 137 ? 7.780 6.173 -1.546 1.00 89.25 137 LYS A N 1
ATOM 1056 C CA . LYS A 1 137 ? 7.509 6.272 -2.993 1.00 89.25 137 LYS A CA 1
ATOM 1057 C C . LYS A 1 137 ? 6.099 6.753 -3.328 1.00 89.25 137 LYS A C 1
ATOM 1059 O O . LYS A 1 137 ? 5.722 6.748 -4.497 1.00 89.25 137 LYS A O 1
ATOM 1064 N N . TRP A 1 138 ? 5.357 7.254 -2.336 1.00 92.44 138 TRP A N 1
ATOM 1065 C CA . TRP A 1 138 ? 4.041 7.857 -2.551 1.00 92.44 138 TRP A CA 1
ATOM 1066 C C . TRP A 1 138 ? 4.110 9.056 -3.504 1.00 92.44 138 TRP A C 1
ATOM 1068 O O . TRP A 1 138 ? 4.931 9.961 -3.322 1.00 92.44 138 TRP A O 1
ATOM 1078 N N . ARG A 1 139 ? 3.219 9.083 -4.495 1.00 91.62 139 ARG A N 1
ATOM 1079 C CA . ARG A 1 139 ? 3.121 10.115 -5.529 1.00 91.62 139 ARG A CA 1
ATOM 1080 C C . ARG A 1 139 ? 1.710 10.693 -5.571 1.00 91.62 139 ARG A C 1
ATOM 1082 O O . ARG A 1 139 ? 0.759 10.079 -5.095 1.00 91.62 139 ARG A O 1
ATOM 1089 N N . LEU A 1 140 ? 1.582 11.865 -6.192 1.00 91.38 140 LEU A N 1
ATOM 1090 C CA . LEU A 1 140 ? 0.295 12.546 -6.355 1.00 91.38 140 LEU A CA 1
ATOM 1091 C C . LEU A 1 140 ? -0.716 11.706 -7.151 1.00 91.38 140 LEU A C 1
ATOM 1093 O O . LEU A 1 140 ? -1.903 11.755 -6.861 1.00 91.38 140 LEU A O 1
ATOM 1097 N N . GLU A 1 141 ? -0.253 10.900 -8.109 1.00 92.25 141 GLU A N 1
ATOM 1098 C CA . GLU A 1 141 ? -1.099 9.959 -8.855 1.00 92.25 141 GLU A CA 1
ATOM 1099 C C . GLU A 1 141 ? -1.833 8.971 -7.932 1.00 92.25 141 GLU A C 1
ATOM 1101 O O . GLU A 1 141 ? -3.042 8.816 -8.066 1.00 92.25 141 GLU A O 1
ATOM 1106 N N . HIS A 1 142 ? -1.162 8.418 -6.915 1.00 95.69 142 HIS A N 1
ATOM 1107 C CA . HIS A 1 142 ? -1.800 7.528 -5.936 1.00 95.69 142 HIS A CA 1
AT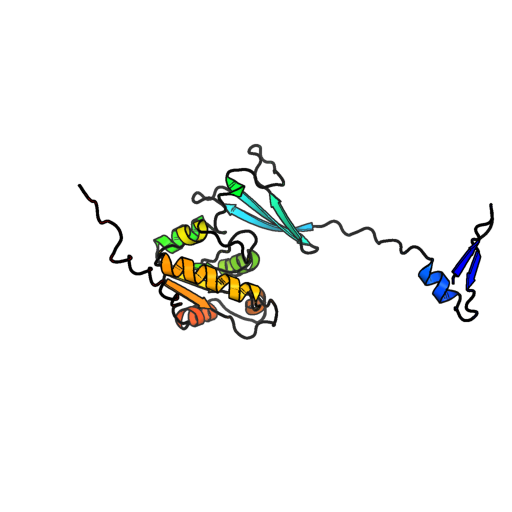OM 1108 C C . HIS A 1 142 ? -2.865 8.267 -5.109 1.00 95.69 142 HIS A C 1
ATOM 1110 O O . HIS A 1 142 ? -3.960 7.754 -4.884 1.00 95.69 142 HIS A O 1
ATOM 1116 N N . THR A 1 143 ? -2.566 9.504 -4.692 1.00 96.38 143 THR A N 1
ATOM 1117 C CA . THR A 1 143 ? -3.543 10.374 -4.020 1.00 96.38 143 THR A CA 1
ATOM 1118 C C . THR A 1 143 ? -4.748 10.653 -4.917 1.00 96.38 143 THR A C 1
ATOM 1120 O O . THR A 1 143 ? -5.879 10.607 -4.445 1.00 96.38 143 THR A O 1
ATOM 1123 N N . ASN A 1 144 ? -4.534 10.902 -6.210 1.00 95.69 144 ASN A N 1
ATOM 1124 C CA . ASN A 1 144 ? -5.610 11.171 -7.160 1.00 95.69 144 ASN A CA 1
ATOM 1125 C C . ASN A 1 144 ? -6.516 9.954 -7.381 1.00 95.69 144 ASN A C 1
ATOM 1127 O O . ASN A 1 144 ? -7.723 10.143 -7.551 1.00 95.69 144 ASN A O 1
ATOM 1131 N N . THR A 1 145 ? -5.963 8.737 -7.365 1.00 96.94 145 THR A N 1
ATOM 1132 C CA . THR A 1 145 ? -6.736 7.486 -7.436 1.00 96.94 145 THR A CA 1
ATOM 1133 C C . THR A 1 145 ? -7.650 7.316 -6.224 1.00 96.94 145 THR A C 1
ATOM 1135 O O . THR A 1 145 ? -8.803 6.929 -6.377 1.00 96.94 145 THR A O 1
ATOM 1138 N N . LEU A 1 146 ? -7.162 7.646 -5.026 1.00 98.06 146 LEU A N 1
ATOM 1139 C CA . LEU A 1 146 ? -7.883 7.458 -3.761 1.00 98.06 146 LEU A CA 1
ATOM 1140 C C . LEU A 1 146 ? -8.668 8.697 -3.294 1.00 98.06 146 LEU A C 1
ATOM 1142 O O . LEU A 1 146 ? -9.240 8.698 -2.202 1.00 98.06 146 LEU A O 1
ATOM 1146 N N . ARG A 1 147 ? -8.687 9.776 -4.087 1.00 95.75 147 ARG A N 1
ATOM 1147 C CA . ARG A 1 147 ? -9.363 11.031 -3.727 1.00 95.75 147 ARG A CA 1
ATOM 1148 C C . ARG A 1 147 ? -10.836 10.772 -3.411 1.00 95.75 147 ARG A C 1
ATOM 1150 O O . ARG A 1 147 ? -11.506 10.043 -4.139 1.00 95.75 147 ARG A O 1
ATOM 1157 N N . ARG A 1 148 ? -11.351 11.408 -2.354 1.00 93.25 148 ARG A N 1
ATOM 1158 C CA . ARG A 1 148 ? -12.734 11.228 -1.865 1.00 93.25 148 ARG A CA 1
ATOM 1159 C C . ARG A 1 148 ? -13.101 9.791 -1.448 1.00 93.25 148 ARG A C 1
ATOM 1161 O O . ARG A 1 148 ? -14.269 9.540 -1.181 1.00 93.25 148 ARG A O 1
ATOM 1168 N N . GLY A 1 149 ? -12.140 8.868 -1.380 1.00 97.00 149 GLY A N 1
ATOM 1169 C CA . GLY A 1 149 ? -12.359 7.504 -0.903 1.00 97.00 149 GLY A CA 1
ATOM 1170 C C . GLY A 1 149 ? -12.362 7.389 0.624 1.00 97.00 149 GLY A C 1
ATOM 1171 O O . GLY A 1 149 ? -12.024 8.336 1.339 1.00 97.00 149 GLY A O 1
ATOM 1172 N N . VAL A 1 150 ? -12.703 6.195 1.112 1.00 98.38 150 VAL A N 1
ATOM 1173 C CA . VAL A 1 150 ? -12.554 5.785 2.517 1.00 98.38 150 VAL A CA 1
ATOM 1174 C C . VAL A 1 150 ? -11.275 4.958 2.626 1.00 98.38 150 VAL A C 1
ATOM 1176 O O . VAL A 1 150 ? -11.211 3.848 2.105 1.00 98.38 150 VAL A O 1
ATOM 1179 N N . VAL A 1 151 ? -10.241 5.501 3.263 1.00 98.69 151 VAL A N 1
ATOM 1180 C CA . VAL A 1 151 ? -8.881 4.949 3.243 1.00 98.69 151 VAL A CA 1
ATOM 1181 C C . VAL A 1 151 ? -8.393 4.658 4.657 1.00 98.69 151 VAL A C 1
ATOM 1183 O O . VAL A 1 151 ? -8.460 5.517 5.534 1.00 98.69 151 VAL A O 1
ATOM 1186 N N . VAL A 1 152 ? -7.843 3.464 4.864 1.00 98.69 152 VAL A N 1
ATOM 1187 C CA . VAL A 1 152 ? -7.124 3.088 6.087 1.00 98.69 152 VAL A CA 1
ATOM 1188 C C . VAL A 1 152 ? -5.675 2.803 5.719 1.00 98.69 152 VAL A C 1
ATOM 1190 O O . VAL A 1 152 ? -5.396 1.880 4.963 1.00 98.69 152 VAL A O 1
ATOM 1193 N N . LEU A 1 153 ? -4.755 3.618 6.224 1.00 98.31 153 LEU A N 1
ATOM 1194 C CA . LEU A 1 153 ? -3.317 3.426 6.059 1.00 98.31 153 LEU A CA 1
ATOM 1195 C C . LEU A 1 153 ? -2.802 2.566 7.217 1.00 98.31 153 LEU A C 1
ATOM 1197 O O . LEU A 1 153 ? -3.051 2.914 8.372 1.00 98.31 153 LEU A O 1
ATOM 1201 N N . ILE A 1 154 ? -2.083 1.489 6.908 1.00 97.75 154 ILE A N 1
ATOM 1202 C CA . ILE A 1 154 ? -1.452 0.609 7.897 1.00 97.75 154 ILE A CA 1
ATOM 1203 C C . ILE A 1 154 ? 0.068 0.680 7.679 1.00 97.75 154 ILE A C 1
ATOM 1205 O O . ILE A 1 154 ? 0.542 0.125 6.683 1.00 97.75 154 ILE A O 1
ATOM 1209 N N . PRO A 1 155 ? 0.819 1.417 8.520 1.00 95.69 155 PRO A N 1
ATOM 1210 C CA . PRO A 1 155 ? 2.276 1.462 8.440 1.00 95.69 155 PRO A CA 1
ATOM 1211 C C . PRO A 1 155 ? 2.908 0.175 8.982 1.00 95.69 155 PRO A C 1
ATOM 1213 O O . PRO A 1 155 ? 2.347 -0.471 9.868 1.00 95.69 155 PRO A O 1
ATOM 1216 N N . ASP A 1 156 ? 4.123 -0.116 8.532 1.00 95.06 156 ASP A N 1
ATOM 1217 C CA . ASP A 1 156 ? 5.038 -1.019 9.220 1.00 95.06 156 ASP A CA 1
ATOM 1218 C C . ASP A 1 156 ? 5.429 -0.389 10.566 1.00 95.06 156 ASP A C 1
ATOM 1220 O O . ASP A 1 156 ? 5.503 0.840 10.727 1.00 95.06 156 ASP A O 1
ATOM 1224 N N . ASN A 1 157 ? 5.709 -1.229 11.561 1.00 94.75 157 ASN A N 1
ATOM 1225 C CA . ASN A 1 157 ? 6.061 -0.807 12.912 1.00 94.75 157 ASN A CA 1
ATOM 1226 C C . ASN A 1 157 ? 7.524 -0.336 13.003 1.00 94.75 157 ASN A C 1
ATOM 1228 O O . ASN A 1 157 ? 8.350 -0.869 13.751 1.00 94.75 157 ASN A O 1
ATOM 1232 N N . ASP A 1 158 ? 7.859 0.689 12.224 1.00 91.69 158 ASP A N 1
ATOM 1233 C CA . ASP A 1 158 ? 9.135 1.386 12.262 1.00 91.69 158 ASP A CA 1
ATOM 1234 C C . ASP A 1 158 ? 8.986 2.899 12.003 1.00 91.69 158 ASP A C 1
ATOM 1236 O O . ASP A 1 158 ? 7.904 3.442 11.766 1.00 91.69 158 ASP A O 1
ATOM 1240 N N . THR A 1 159 ? 10.097 3.631 12.106 1.00 89.62 159 THR A N 1
ATOM 1241 C CA . THR A 1 159 ? 10.105 5.086 11.894 1.00 89.62 159 THR A CA 1
ATOM 1242 C C . THR A 1 159 ? 9.791 5.471 10.446 1.00 89.62 159 THR A C 1
ATOM 1244 O O . THR A 1 159 ? 9.092 6.456 10.212 1.00 89.62 159 THR A O 1
ATOM 1247 N N . SER A 1 160 ? 10.310 4.723 9.469 1.00 89.56 160 SER A N 1
ATOM 1248 C CA . SER A 1 160 ? 10.130 5.029 8.047 1.00 89.56 160 SER A CA 1
ATOM 1249 C C . SER A 1 160 ? 8.671 4.871 7.629 1.00 89.56 160 SER A C 1
ATOM 1251 O O . SER A 1 160 ? 8.161 5.712 6.880 1.00 89.56 160 SER A O 1
ATOM 1253 N N . GLY A 1 161 ? 8.004 3.841 8.139 1.00 87.62 161 GLY A N 1
ATOM 1254 C CA . GLY A 1 161 ? 6.600 3.572 7.898 1.00 87.62 161 GLY A CA 1
ATOM 1255 C C . GLY A 1 161 ? 5.696 4.657 8.449 1.00 87.62 161 GLY A C 1
ATOM 1256 O O . GLY A 1 161 ? 4.898 5.256 7.720 1.00 87.62 161 GLY A O 1
ATOM 1257 N N . ARG A 1 162 ? 5.921 5.044 9.709 1.00 89.50 162 ARG A N 1
ATOM 1258 C CA . ARG A 1 162 ? 5.203 6.158 10.351 1.00 89.50 162 ARG A CA 1
ATOM 1259 C C . ARG A 1 162 ? 5.376 7.478 9.593 1.00 89.50 162 ARG A C 1
ATOM 1261 O O . ARG A 1 162 ? 4.396 8.171 9.317 1.00 89.50 162 ARG A O 1
ATOM 1268 N N . GLU A 1 163 ? 6.601 7.828 9.198 1.00 88.88 163 GLU A N 1
ATOM 1269 C CA . GLU A 1 163 ? 6.866 9.026 8.384 1.00 88.88 163 GLU A CA 1
ATOM 1270 C C . GLU A 1 163 ? 6.148 8.975 7.026 1.00 88.88 163 GLU A C 1
ATOM 1272 O O . GLU A 1 163 ? 5.612 9.982 6.545 1.00 88.88 163 GLU A O 1
ATOM 1277 N N . HIS A 1 164 ? 6.135 7.800 6.393 1.00 88.00 164 HIS A N 1
ATOM 1278 C CA . HIS A 1 164 ? 5.496 7.591 5.104 1.00 88.00 164 HIS A CA 1
ATOM 1279 C C . HIS A 1 164 ? 3.980 7.804 5.174 1.00 88.00 164 HIS A C 1
ATOM 1281 O O . HIS A 1 164 ? 3.443 8.578 4.368 1.00 88.00 164 HIS A O 1
ATOM 1287 N N . VAL A 1 165 ? 3.301 7.180 6.144 1.00 92.25 165 VAL A N 1
ATOM 1288 C CA . VAL A 1 165 ? 1.841 7.282 6.264 1.00 92.25 165 VAL A CA 1
ATOM 1289 C C . VAL A 1 165 ? 1.391 8.684 6.649 1.00 92.25 165 VAL A C 1
ATOM 1291 O O . VAL A 1 165 ? 0.389 9.137 6.112 1.00 92.25 165 VAL A O 1
ATOM 1294 N N . VAL A 1 166 ? 2.148 9.441 7.454 1.00 91.56 166 VAL A N 1
ATOM 1295 C CA . VAL A 1 166 ? 1.813 10.850 7.758 1.00 91.56 166 VAL A CA 1
ATOM 1296 C C . VAL A 1 166 ? 1.773 11.701 6.484 1.00 91.56 166 VAL A C 1
ATOM 1298 O O . VAL A 1 166 ? 0.850 12.502 6.283 1.00 91.56 166 VAL A O 1
ATOM 1301 N N . LYS A 1 167 ? 2.748 11.517 5.585 1.00 91.38 167 LYS A N 1
ATOM 1302 C CA . LYS A 1 167 ? 2.787 12.228 4.300 1.00 91.38 167 LYS A CA 1
ATOM 1303 C C . LYS A 1 167 ? 1.626 11.816 3.393 1.00 91.38 167 LYS A C 1
ATOM 1305 O O . LYS A 1 167 ? 0.966 12.687 2.823 1.00 91.38 167 LYS A O 1
ATOM 1310 N N . ALA A 1 168 ? 1.376 10.513 3.252 1.00 94.75 168 ALA A N 1
ATOM 1311 C CA . ALA A 1 168 ? 0.275 10.001 2.436 1.00 94.75 168 ALA A CA 1
ATOM 1312 C C . ALA A 1 168 ? -1.087 10.467 2.978 1.00 94.75 168 ALA A C 1
ATOM 1314 O O . ALA A 1 168 ? -1.899 10.997 2.218 1.00 94.75 168 ALA A O 1
ATOM 1315 N N . ALA A 1 169 ? -1.296 10.367 4.294 1.00 96.00 169 ALA A N 1
ATOM 1316 C CA . ALA A 1 169 ? -2.516 10.774 4.982 1.00 96.00 169 ALA A CA 1
ATOM 1317 C C . ALA A 1 169 ? -2.816 12.257 4.788 1.00 96.00 169 ALA A C 1
ATOM 1319 O O . ALA A 1 169 ? -3.946 12.624 4.472 1.00 96.00 169 ALA A O 1
ATOM 1320 N N . SER A 1 170 ? -1.791 13.106 4.902 1.00 94.81 170 SER A N 1
ATOM 1321 C CA . SER A 1 170 ? -1.931 14.545 4.685 1.00 94.81 170 SER A CA 1
ATOM 1322 C C . SER A 1 170 ? -2.389 14.852 3.260 1.00 94.81 170 SER A C 1
ATOM 1324 O O . SER A 1 170 ? -3.338 15.610 3.077 1.00 94.81 170 SER A O 1
ATOM 1326 N N . LEU A 1 171 ? -1.766 14.249 2.242 1.00 94.94 171 LEU A N 1
ATOM 1327 C CA . LEU A 1 171 ? -2.150 14.463 0.841 1.00 94.94 171 LEU A CA 1
ATOM 1328 C C . LEU A 1 171 ? -3.565 13.949 0.542 1.00 94.94 171 LEU A C 1
ATOM 1330 O O . LEU A 1 171 ? -4.335 14.626 -0.133 1.00 94.94 171 LEU A O 1
ATOM 1334 N N . LEU A 1 172 ? -3.913 12.769 1.056 1.00 96.88 172 LEU A N 1
ATOM 1335 C CA . LEU A 1 172 ? -5.234 12.162 0.888 1.00 96.88 172 LEU A CA 1
ATOM 1336 C C . LEU A 1 172 ? -6.337 12.978 1.574 1.00 96.88 172 LEU A C 1
ATOM 1338 O O . LEU A 1 172 ? -7.376 13.232 0.966 1.00 96.88 172 LEU A O 1
ATOM 1342 N N . SER A 1 173 ? -6.086 13.441 2.799 1.00 95.69 173 SER A N 1
ATOM 1343 C CA . SER A 1 173 ? -7.005 14.300 3.549 1.00 95.69 173 SER A CA 1
ATOM 1344 C C . SER A 1 173 ? -7.263 15.617 2.805 1.00 95.69 173 SER A C 1
ATOM 1346 O O . SER A 1 173 ? -8.417 15.982 2.589 1.00 95.69 173 SER A O 1
ATOM 1348 N N . HIS A 1 174 ? -6.216 16.277 2.290 1.00 94.25 174 HIS A N 1
ATOM 1349 C CA . HIS A 1 174 ? -6.369 17.480 1.458 1.00 94.25 174 HIS A CA 1
ATOM 1350 C C . HIS A 1 174 ? -7.094 17.212 0.128 1.00 94.25 174 HIS A C 1
ATOM 1352 O O . HIS A 1 174 ? -7.779 18.094 -0.385 1.00 94.25 174 HIS A O 1
ATOM 1358 N N . ALA A 1 175 ? -6.988 15.999 -0.420 1.00 94.75 175 ALA A N 1
ATOM 1359 C CA . ALA A 1 175 ? -7.739 15.562 -1.599 1.00 94.75 175 ALA A CA 1
ATOM 1360 C C . ALA A 1 175 ? -9.196 15.149 -1.284 1.00 94.75 175 ALA A C 1
ATOM 1362 O O . ALA A 1 175 ? -9.910 14.665 -2.167 1.00 94.75 175 ALA A O 1
ATOM 1363 N N . GLY A 1 176 ? -9.645 15.328 -0.037 1.00 94.88 176 GLY A N 1
ATOM 1364 C CA . GLY A 1 176 ? -11.014 15.076 0.404 1.00 94.88 176 GLY A CA 1
ATOM 1365 C C . GLY A 1 176 ? -11.328 13.616 0.733 1.00 94.88 176 GLY A C 1
ATOM 1366 O O . GLY A 1 176 ? -12.504 13.278 0.824 1.00 94.88 176 GLY A O 1
ATOM 1367 N N . ALA A 1 177 ? -10.325 12.743 0.871 1.00 97.31 177 ALA A N 1
ATOM 1368 C CA . ALA A 1 177 ? -10.537 11.373 1.341 1.00 97.31 177 ALA A CA 1
ATOM 1369 C C . ALA A 1 177 ? -10.794 11.333 2.860 1.00 97.31 177 ALA A C 1
ATOM 1371 O O . ALA A 1 177 ? -10.191 12.093 3.622 1.00 97.31 177 ALA A O 1
ATOM 1372 N N . SER A 1 178 ? -11.637 10.400 3.312 1.00 97.88 178 SER A N 1
ATOM 1373 C CA . SER A 1 178 ? -11.721 10.026 4.727 1.00 97.88 178 SER A CA 1
ATOM 1374 C C . SER A 1 178 ? -10.571 9.075 5.025 1.00 97.88 178 SER A C 1
ATOM 1376 O O . SER A 1 178 ? -10.573 7.929 4.589 1.00 97.88 178 SER A O 1
ATOM 1378 N N . VAL A 1 179 ? -9.553 9.578 5.718 1.00 98.31 179 VAL A N 1
ATOM 1379 C CA . VAL A 1 179 ? -8.342 8.816 6.041 1.00 98.31 179 VAL A CA 1
ATOM 1380 C C . VAL A 1 179 ? -8.308 8.424 7.510 1.00 98.31 179 VAL A C 1
ATOM 1382 O O . VAL A 1 179 ? -8.496 9.273 8.375 1.00 98.31 179 VAL A O 1
ATOM 1385 N N . LYS A 1 180 ? -7.979 7.175 7.809 1.00 98.25 180 LYS A N 1
ATOM 1386 C CA . LYS A 1 180 ? -7.545 6.744 9.140 1.00 98.25 180 LYS A CA 1
ATOM 1387 C C . LYS A 1 180 ? -6.144 6.157 9.041 1.00 98.25 180 LYS A C 1
ATOM 1389 O O . LYS A 1 180 ? -5.810 5.540 8.032 1.00 98.25 180 LYS A O 1
ATOM 1394 N N . VAL A 1 181 ? -5.333 6.364 10.071 1.00 97.44 181 VAL A N 1
ATOM 1395 C CA . VAL A 1 181 ? -4.053 5.665 10.239 1.00 97.44 181 VAL A CA 1
ATOM 1396 C C . VAL A 1 181 ? -4.264 4.644 11.345 1.00 97.44 181 VAL A C 1
ATOM 1398 O O . VAL A 1 181 ? -4.786 5.000 12.403 1.00 97.44 181 VAL A O 1
ATOM 1401 N N . LEU A 1 182 ? -3.939 3.386 11.067 1.00 97.38 182 LEU A N 1
ATOM 1402 C CA . LEU A 1 182 ? -4.153 2.274 11.978 1.00 97.38 182 LEU A CA 1
ATOM 1403 C C . LEU A 1 182 ? -2.815 1.612 12.297 1.00 97.38 182 LEU A C 1
ATOM 1405 O O . LEU A 1 182 ? -2.293 0.858 11.484 1.00 97.38 182 LEU A O 1
ATOM 1409 N N . ASP A 1 183 ? -2.301 1.884 13.492 1.00 94.94 183 ASP A N 1
ATOM 1410 C CA . ASP A 1 183 ? -1.176 1.143 14.055 1.00 94.94 183 ASP A CA 1
ATOM 1411 C C . ASP A 1 183 ? -1.696 -0.196 14.598 1.00 94.94 183 ASP A C 1
ATOM 1413 O O . ASP A 1 183 ? -2.592 -0.217 15.450 1.00 94.94 183 ASP A O 1
ATOM 1417 N N . LEU A 1 184 ? -1.169 -1.310 14.089 1.00 96.44 184 LEU A N 1
ATOM 1418 C CA . LEU A 1 184 ? -1.541 -2.638 14.574 1.00 96.44 184 LEU A CA 1
ATOM 1419 C C . LEU A 1 184 ? -0.843 -2.943 15.910 1.00 96.44 184 LEU A C 1
ATOM 1421 O O . LEU A 1 184 ? 0.325 -2.582 16.090 1.00 96.44 184 LEU A O 1
ATOM 1425 N N . PRO A 1 185 ? -1.542 -3.586 16.861 1.00 94.69 185 PRO A N 1
ATOM 1426 C CA . PRO A 1 185 ? -0.977 -3.910 18.162 1.00 94.69 185 PRO A CA 1
ATOM 1427 C C . PRO A 1 185 ? 0.007 -5.083 18.080 1.00 94.69 185 PRO A C 1
ATOM 1429 O O . PRO A 1 185 ? -0.037 -5.884 17.148 1.00 94.69 185 PRO A O 1
ATOM 1432 N N . ASP A 1 186 ? 0.856 -5.191 19.104 1.00 93.56 186 ASP A N 1
ATOM 1433 C CA . ASP A 1 186 ? 1.695 -6.366 19.385 1.00 93.56 186 ASP A CA 1
ATOM 1434 C C . ASP A 1 186 ? 2.633 -6.800 18.244 1.00 93.56 186 ASP A C 1
ATOM 1436 O O . ASP A 1 186 ? 3.051 -7.954 18.156 1.00 93.56 186 ASP A O 1
ATOM 1440 N N . LEU A 1 187 ? 3.008 -5.849 17.388 1.00 93.94 187 LEU A N 1
ATOM 1441 C CA . LEU A 1 187 ? 3.967 -6.059 16.314 1.00 93.94 187 LEU A CA 1
ATOM 1442 C C . LEU A 1 187 ? 5.418 -6.008 16.807 1.00 93.94 187 LEU A C 1
ATOM 1444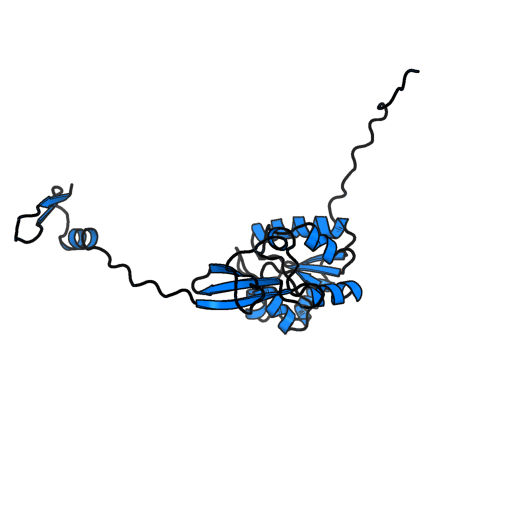 O O . LEU A 1 187 ? 5.735 -5.205 17.690 1.00 93.94 187 LEU A O 1
ATOM 1448 N N . PRO A 1 188 ? 6.334 -6.782 16.190 1.00 91.31 188 PRO A N 1
ATOM 1449 C CA . PRO A 1 188 ? 7.765 -6.607 16.394 1.00 91.31 188 PRO A CA 1
ATOM 1450 C C . PRO A 1 188 ? 8.196 -5.148 16.209 1.00 91.31 188 PRO A C 1
ATOM 1452 O O . PRO A 1 188 ? 7.779 -4.472 15.263 1.00 91.31 188 PRO A O 1
ATOM 1455 N N . ASP A 1 189 ? 9.054 -4.661 17.103 1.00 86.62 189 ASP A N 1
ATOM 1456 C CA . ASP A 1 189 ? 9.695 -3.362 16.922 1.00 86.62 189 ASP A CA 1
ATOM 1457 C C . ASP A 1 189 ? 10.618 -3.392 15.697 1.00 86.62 189 ASP A C 1
ATOM 1459 O O . ASP A 1 189 ? 11.301 -4.385 15.445 1.00 86.62 189 ASP A O 1
ATOM 1463 N N . GLN A 1 190 ? 10.717 -2.258 14.999 1.00 85.50 190 GLN A N 1
ATOM 1464 C CA . GLN A 1 190 ? 11.627 -2.062 13.862 1.00 85.50 190 GLN A CA 1
ATOM 1465 C C . GLN A 1 190 ? 11.278 -2.916 12.633 1.00 85.50 190 GLN A C 1
ATOM 1467 O O . GLN A 1 190 ? 12.170 -3.463 11.982 1.00 85.50 190 GLN A O 1
ATOM 1472 N N . GLY A 1 191 ? 9.988 -2.973 12.296 1.00 86.69 191 GLY A N 1
ATOM 1473 C CA . GLY A 1 191 ? 9.533 -3.461 10.992 1.00 86.69 191 GLY A CA 1
ATOM 1474 C C . GLY A 1 191 ? 8.491 -4.569 11.031 1.00 86.69 191 GLY A C 1
ATOM 1475 O O . GLY A 1 191 ? 8.328 -5.237 10.018 1.00 86.69 191 GLY A O 1
ATOM 1476 N N . GLY A 1 192 ? 7.815 -4.784 12.165 1.00 94.19 192 GLY A N 1
ATOM 1477 C CA . GLY A 1 192 ? 6.637 -5.645 12.188 1.00 94.19 192 GLY A CA 1
ATOM 1478 C C . GLY A 1 192 ? 5.574 -5.144 11.208 1.00 94.19 192 GLY A C 1
ATOM 1479 O O . GLY A 1 192 ? 5.303 -3.943 11.182 1.00 94.19 192 GLY A O 1
ATOM 1480 N N . ASP A 1 193 ? 4.988 -6.034 10.417 1.00 95.62 193 ASP A N 1
ATOM 1481 C CA . ASP A 1 193 ? 4.047 -5.687 9.344 1.00 95.62 193 ASP A CA 1
ATOM 1482 C C . ASP A 1 193 ? 2.681 -6.390 9.500 1.00 95.62 193 ASP A C 1
ATOM 1484 O O . ASP A 1 193 ? 2.410 -7.107 10.464 1.00 95.62 193 ASP A O 1
ATOM 1488 N N . VAL A 1 194 ? 1.765 -6.171 8.552 1.00 97.31 194 VAL A N 1
ATOM 1489 C CA . VAL A 1 194 ? 0.441 -6.822 8.564 1.00 97.31 194 VAL A CA 1
ATOM 1490 C C . VAL A 1 194 ? 0.564 -8.344 8.542 1.00 97.31 194 VAL A C 1
ATOM 1492 O O . VAL A 1 194 ? -0.241 -9.028 9.173 1.00 97.31 194 VAL A O 1
ATOM 1495 N N . SER A 1 195 ? 1.545 -8.884 7.819 1.00 97.50 195 SER A N 1
ATOM 1496 C CA . SER A 1 195 ? 1.772 -10.324 7.785 1.00 97.50 195 SER A CA 1
ATOM 1497 C C . SER A 1 195 ? 2.130 -10.861 9.168 1.00 97.50 195 SER A C 1
ATOM 1499 O O . SER A 1 195 ? 1.563 -11.873 9.563 1.00 97.50 195 SER A O 1
ATOM 1501 N N . ASP A 1 196 ? 3.002 -10.178 9.915 1.00 97.94 196 ASP A N 1
ATOM 1502 C CA . ASP A 1 196 ? 3.357 -10.580 11.282 1.00 97.94 196 ASP A CA 1
ATOM 1503 C C . ASP A 1 196 ? 2.135 -10.561 12.214 1.00 97.94 196 ASP A C 1
ATOM 1505 O O . ASP A 1 196 ? 1.939 -11.480 13.012 1.00 97.94 196 ASP A O 1
ATOM 1509 N N . TRP A 1 197 ? 1.272 -9.547 12.089 1.00 98.38 197 TRP A N 1
ATOM 1510 C CA . TRP A 1 197 ? 0.034 -9.465 12.872 1.00 98.38 197 TRP A CA 1
ATOM 1511 C C . TRP A 1 197 ? -0.942 -10.607 12.548 1.00 98.38 197 TRP A C 1
ATOM 1513 O O . TRP A 1 197 ? -1.553 -11.188 13.449 1.00 98.38 197 TRP A O 1
ATOM 1523 N N . LEU A 1 198 ? -1.074 -10.968 11.269 1.00 98.00 198 LEU A N 1
ATOM 1524 C CA . LEU A 1 198 ? -1.896 -12.104 10.842 1.00 98.00 198 LEU A CA 1
ATOM 1525 C C . LEU A 1 198 ? -1.308 -13.442 11.308 1.00 98.00 198 LEU A C 1
ATOM 1527 O O . LEU A 1 198 ? -2.050 -14.292 11.800 1.00 98.00 198 LEU A O 1
ATOM 1531 N N . ASP A 1 199 ? 0.013 -13.616 11.220 1.00 97.44 199 ASP A N 1
ATOM 1532 C CA . ASP A 1 199 ? 0.716 -14.812 11.699 1.00 97.44 199 ASP A CA 1
ATOM 1533 C C . ASP A 1 199 ? 0.571 -14.983 13.227 1.00 97.44 199 ASP A C 1
ATOM 1535 O O . ASP A 1 199 ? 0.550 -16.108 13.734 1.00 97.44 199 ASP A O 1
ATOM 1539 N N . ALA A 1 200 ? 0.390 -13.880 13.962 1.00 97.19 200 ALA A N 1
ATOM 1540 C CA . ALA A 1 200 ? 0.069 -13.868 15.389 1.00 97.19 200 ALA A CA 1
ATOM 1541 C C . ALA A 1 200 ? -1.416 -14.154 15.713 1.00 97.19 200 ALA A C 1
ATOM 1543 O O . ALA A 1 200 ? -1.788 -14.204 16.887 1.00 97.19 200 ALA A O 1
ATOM 1544 N N . GLY A 1 201 ? -2.263 -14.385 14.703 1.00 97.44 201 GLY A N 1
ATOM 1545 C CA . GLY A 1 201 ? -3.678 -14.732 14.864 1.00 97.44 201 GLY A CA 1
ATOM 1546 C C . GLY A 1 201 ? -4.660 -13.584 14.628 1.00 97.44 201 GLY A C 1
ATOM 1547 O O . GLY A 1 201 ? -5.846 -13.745 14.924 1.00 97.44 201 GLY A O 1
ATOM 1548 N N . GLY A 1 202 ? -4.199 -12.448 14.096 1.00 97.69 202 GLY A N 1
ATOM 1549 C CA . GLY A 1 202 ? -5.068 -11.358 13.660 1.00 97.69 202 GLY A CA 1
ATOM 1550 C C . GLY A 1 202 ? -6.097 -11.806 12.613 1.00 97.69 202 GLY A C 1
ATOM 1551 O O . GLY A 1 202 ? -5.846 -12.696 11.800 1.00 97.69 202 GLY A O 1
ATOM 1552 N N . THR A 1 203 ? -7.280 -11.188 12.625 1.00 98.19 203 THR A N 1
ATOM 1553 C CA . THR A 1 203 ? -8.417 -11.559 11.757 1.00 98.19 203 THR A CA 1
ATOM 1554 C C . THR A 1 203 ? -8.973 -10.363 10.989 1.00 98.19 203 THR A C 1
ATOM 1556 O O . THR A 1 203 ? -8.861 -9.223 11.440 1.00 98.19 203 THR A O 1
ATOM 1559 N N . SER A 1 204 ? -9.637 -10.594 9.853 1.00 97.94 204 SER A N 1
ATOM 1560 C CA . SER A 1 204 ? -10.335 -9.529 9.113 1.00 97.94 204 SER A CA 1
ATOM 1561 C C . SER A 1 204 ? -11.338 -8.787 9.988 1.00 97.94 204 SER A C 1
ATOM 1563 O O . SER A 1 204 ? -11.373 -7.560 9.976 1.00 97.94 204 SER A O 1
ATOM 1565 N N . GLU A 1 205 ? -12.103 -9.510 10.806 1.00 98.38 205 GLU A N 1
ATOM 1566 C CA . GLU A 1 205 ? -13.130 -8.918 11.658 1.00 98.38 205 GLU A CA 1
ATOM 1567 C C . GLU A 1 205 ? -12.508 -8.018 12.729 1.00 98.38 205 GLU A C 1
ATOM 1569 O O . GLU A 1 205 ? -13.077 -6.989 13.093 1.00 98.38 205 GLU A O 1
ATOM 1574 N N . GLU A 1 206 ? -11.350 -8.397 13.271 1.00 98.12 206 GLU A N 1
ATOM 1575 C CA . GLU A 1 206 ? -10.617 -7.554 14.212 1.00 98.12 206 GLU A CA 1
ATOM 1576 C C . GLU A 1 206 ? -10.028 -6.322 13.536 1.00 98.12 206 GLU A C 1
ATOM 1578 O O . GLU A 1 206 ? -10.180 -5.217 14.058 1.00 98.12 206 GLU A O 1
ATOM 1583 N N . LEU A 1 207 ? -9.447 -6.483 12.346 1.00 98.38 207 LEU A N 1
ATOM 1584 C CA . LEU A 1 207 ? -8.915 -5.371 11.569 1.00 98.38 207 LEU A CA 1
ATOM 1585 C C . LEU A 1 207 ? -10.007 -4.354 11.213 1.00 98.38 207 LEU A C 1
ATOM 1587 O O . LEU A 1 207 ? -9.797 -3.145 11.322 1.00 98.38 207 LEU A O 1
ATOM 1591 N N . GLU A 1 208 ? -11.189 -4.827 10.817 1.00 98.44 208 GLU A N 1
ATOM 1592 C CA . GLU A 1 208 ? -12.347 -3.979 10.541 1.00 98.44 208 GLU A CA 1
ATOM 1593 C C . GLU A 1 208 ? -12.832 -3.249 11.795 1.00 98.44 208 GLU A C 1
ATOM 1595 O O . GLU A 1 208 ? -13.004 -2.029 11.742 1.00 98.44 208 GLU A O 1
ATOM 1600 N N . ARG A 1 209 ? -12.956 -3.941 12.938 1.00 98.44 209 ARG A N 1
ATOM 1601 C CA . ARG A 1 209 ? -13.316 -3.306 14.220 1.00 98.44 209 ARG A CA 1
ATOM 1602 C C . ARG A 1 209 ? -12.312 -2.231 14.633 1.00 98.44 209 ARG A C 1
ATOM 1604 O O . ARG A 1 209 ? -12.713 -1.148 15.063 1.00 98.44 209 ARG A O 1
ATOM 1611 N N . MET A 1 210 ? -11.015 -2.505 14.502 1.00 98.25 210 MET A N 1
ATOM 1612 C CA . MET A 1 210 ? -9.969 -1.529 14.810 1.00 98.25 210 MET A CA 1
ATOM 1613 C C . MET A 1 210 ? -10.031 -0.328 13.861 1.00 98.25 210 MET A C 1
ATOM 1615 O O . MET A 1 210 ? -9.963 0.815 14.311 1.00 98.25 210 MET A O 1
ATOM 1619 N N . ALA A 1 211 ? -10.239 -0.558 12.563 1.00 97.69 211 ALA A N 1
ATOM 1620 C CA . ALA A 1 211 ? -10.423 0.509 11.583 1.00 97.69 211 ALA A CA 1
ATOM 1621 C C . ALA A 1 211 ? -11.680 1.357 11.859 1.00 97.69 211 ALA A C 1
ATOM 1623 O O . ALA A 1 211 ? -11.647 2.580 11.698 1.00 97.69 211 ALA A O 1
ATOM 1624 N N . ASP A 1 212 ? -12.779 0.752 12.310 1.00 97.69 212 ASP A N 1
ATOM 1625 C CA . ASP A 1 212 ? -13.996 1.466 12.713 1.00 97.69 212 ASP A CA 1
ATOM 1626 C C . ASP A 1 212 ? -13.741 2.366 13.928 1.00 97.69 212 ASP A C 1
ATOM 1628 O O . ASP A 1 212 ? -14.136 3.535 13.921 1.00 97.69 212 ASP A O 1
ATOM 1632 N N . GLY A 1 213 ? -13.014 1.855 14.926 1.00 97.06 213 GLY A N 1
ATOM 1633 C CA . GLY A 1 213 ? -12.649 2.584 16.144 1.00 97.06 213 GLY A CA 1
ATOM 1634 C C . GLY A 1 213 ? -11.507 3.595 15.982 1.00 97.06 213 GLY A C 1
ATOM 1635 O O . GLY A 1 213 ? -11.374 4.501 16.807 1.00 97.06 213 GLY A O 1
ATOM 1636 N N . ALA A 1 214 ? -10.691 3.479 14.931 1.00 96.69 214 ALA A N 1
ATOM 1637 C CA . ALA A 1 214 ? -9.562 4.372 14.699 1.00 96.69 214 ALA A CA 1
ATOM 1638 C C . ALA A 1 214 ? -10.022 5.818 14.457 1.00 96.69 214 ALA A C 1
ATOM 1640 O O . ALA A 1 214 ? -11.063 6.082 13.837 1.00 96.69 214 ALA A O 1
ATOM 1641 N N . LYS A 1 215 ? -9.225 6.772 14.947 1.00 96.06 215 LYS A N 1
ATOM 1642 C CA . LYS A 1 215 ? -9.510 8.202 14.801 1.00 96.06 215 LYS A CA 1
ATOM 1643 C C . LYS A 1 215 ? -9.350 8.630 13.345 1.00 96.06 215 LYS A C 1
ATOM 1645 O O . LYS A 1 215 ? -8.429 8.201 12.652 1.00 96.06 215 LYS A O 1
ATOM 1650 N N . GLN A 1 216 ? -10.243 9.512 12.907 1.00 96.75 216 GLN A N 1
ATOM 1651 C CA . GLN A 1 216 ? -10.097 10.216 11.640 1.00 96.75 216 GLN A CA 1
ATOM 1652 C C . GLN A 1 216 ? -8.778 10.997 11.667 1.00 96.75 216 GLN A C 1
ATOM 1654 O O . GLN A 1 216 ? -8.503 11.723 12.621 1.00 96.75 216 GLN A O 1
ATOM 1659 N N . PHE A 1 217 ? -7.953 10.832 10.636 1.00 95.75 217 PHE A N 1
ATOM 1660 C CA . PHE A 1 217 ? -6.755 11.638 10.473 1.00 95.75 217 PHE A CA 1
ATOM 1661 C C . PHE A 1 217 ? -7.168 13.067 10.126 1.00 95.75 217 PHE A C 1
ATOM 1663 O O . PHE A 1 217 ? -7.887 13.296 9.146 1.00 95.75 217 PHE A O 1
ATOM 1670 N N . GLU A 1 218 ? -6.690 14.014 10.923 1.00 88.94 218 GLU A N 1
ATOM 1671 C CA . GLU A 1 218 ? -6.870 15.443 10.707 1.00 88.94 218 GLU A CA 1
ATOM 1672 C C . GLU A 1 218 ? -5.537 16.026 10.246 1.00 88.94 218 GLU A C 1
ATOM 1674 O O . GLU A 1 218 ? -4.580 16.127 11.016 1.00 88.94 218 GLU A O 1
ATOM 1679 N N . ALA A 1 219 ? -5.452 16.375 8.961 1.00 83.62 219 ALA A N 1
ATOM 1680 C CA . ALA A 1 219 ? -4.261 17.030 8.449 1.00 83.62 219 ALA A CA 1
ATOM 1681 C C . ALA A 1 219 ? -4.109 18.422 9.088 1.00 83.62 219 ALA A C 1
ATOM 1683 O O . ALA A 1 219 ? -5.110 19.128 9.261 1.00 83.62 219 ALA A O 1
ATOM 1684 N N . PRO A 1 220 ? -2.873 18.865 9.385 1.00 77.81 220 PRO A N 1
ATOM 1685 C CA . PRO A 1 220 ? -2.631 20.244 9.779 1.00 77.81 220 PRO A CA 1
ATOM 1686 C C . PRO A 1 220 ? -3.207 21.179 8.717 1.00 77.81 220 PRO A C 1
ATOM 1688 O O . PRO A 1 220 ? -2.926 21.025 7.525 1.00 77.81 220 PRO A O 1
ATOM 1691 N N . ARG A 1 221 ? -4.026 22.142 9.144 1.00 71.06 221 ARG A N 1
ATOM 1692 C CA . ARG A 1 221 ? -4.628 23.115 8.234 1.00 71.06 221 ARG A CA 1
ATOM 1693 C C . ARG A 1 221 ? -3.511 23.915 7.567 1.00 71.06 221 ARG A C 1
ATOM 1695 O O . ARG A 1 221 ? -2.729 24.566 8.255 1.00 71.06 221 ARG A O 1
ATOM 1702 N N . ILE A 1 222 ? -3.448 23.894 6.237 1.00 65.94 222 ILE A N 1
ATOM 1703 C CA . ILE A 1 222 ? -2.565 24.804 5.506 1.00 65.94 222 ILE A CA 1
ATOM 1704 C C . ILE A 1 222 ? -3.166 26.206 5.630 1.00 65.94 222 ILE A C 1
ATOM 1706 O O . ILE A 1 222 ? -4.179 26.521 5.005 1.00 65.94 222 ILE A O 1
ATOM 1710 N N . GLU A 1 223 ? -2.563 27.046 6.468 1.00 60.09 223 GLU A N 1
ATOM 1711 C CA . GLU A 1 223 ? -2.830 28.479 6.439 1.00 60.09 223 GLU A CA 1
ATOM 1712 C C . GLU A 1 223 ? -2.220 29.043 5.157 1.00 60.09 223 GLU A C 1
ATOM 1714 O O . GLU A 1 223 ? -0.999 29.091 4.997 1.00 60.09 223 GLU A O 1
ATOM 1719 N N . LEU A 1 224 ? -3.073 29.445 4.212 1.00 54.78 224 LEU A N 1
ATOM 1720 C CA . LEU A 1 224 ? -2.606 30.225 3.073 1.00 54.78 224 LEU A CA 1
ATOM 1721 C C . LEU A 1 224 ? -1.997 31.532 3.602 1.00 54.78 224 LEU A C 1
ATOM 1723 O O . LEU A 1 224 ? -2.595 32.156 4.489 1.00 54.78 224 LEU A O 1
ATOM 1727 N N . PRO A 1 225 ? -0.843 31.973 3.067 1.00 58.53 225 PRO A N 1
ATOM 1728 C CA . PRO A 1 225 ? -0.335 33.303 3.354 1.00 58.53 225 PRO A CA 1
ATOM 1729 C C . PRO A 1 225 ? -1.452 34.310 3.094 1.00 58.53 225 PRO A C 1
ATOM 1731 O O . PRO A 1 225 ? -2.089 34.275 2.040 1.00 58.53 225 PRO A O 1
ATOM 1734 N N . LYS A 1 226 ? -1.718 35.189 4.063 1.00 59.41 226 LYS A N 1
ATOM 1735 C CA . LYS A 1 226 ? -2.617 36.318 3.822 1.00 59.41 226 LYS A CA 1
ATOM 1736 C C . LYS A 1 226 ? -2.021 37.107 2.657 1.00 59.41 226 LYS A C 1
ATOM 1738 O O . LYS A 1 226 ? -0.869 37.526 2.759 1.00 59.41 226 LYS A O 1
ATOM 1743 N N . GLU A 1 227 ? -2.790 37.263 1.579 1.00 62.03 227 GLU A N 1
ATOM 1744 C CA . GLU A 1 227 ? -2.467 38.158 0.464 1.00 62.03 227 GLU A CA 1
ATOM 1745 C C . GLU A 1 227 ? -1.900 39.471 1.038 1.00 62.03 227 GLU A C 1
ATOM 1747 O O . GLU A 1 227 ? -2.538 40.065 1.924 1.00 62.03 227 GLU A O 1
ATOM 1752 N N . PRO A 1 228 ? -0.693 39.908 0.635 1.00 61.69 228 PRO A N 1
ATOM 1753 C CA . PRO A 1 228 ? -0.175 41.188 1.085 1.00 61.69 228 PRO A CA 1
ATOM 1754 C C . PRO A 1 228 ? -1.147 42.280 0.632 1.00 61.69 228 PRO A C 1
ATOM 1756 O O . PRO A 1 228 ? -1.441 42.409 -0.553 1.00 61.69 228 PRO A O 1
ATOM 1759 N N . LYS A 1 229 ? -1.645 43.072 1.588 1.00 58.75 229 LYS A N 1
ATOM 1760 C CA . LYS A 1 229 ? -2.647 44.126 1.352 1.00 58.75 229 LYS A CA 1
ATOM 1761 C C . LYS A 1 229 ? -2.186 45.242 0.398 1.00 58.75 229 LYS A C 1
ATOM 1763 O O . LYS A 1 229 ? -3.024 46.037 -0.004 1.00 58.75 229 LYS A O 1
ATOM 1768 N N . ASP A 1 230 ? -0.910 45.259 0.009 1.00 58.75 230 ASP A N 1
ATOM 1769 C CA . ASP A 1 230 ? -0.274 46.381 -0.690 1.00 58.75 230 ASP A CA 1
ATOM 1770 C C . ASP A 1 230 ? 0.379 46.002 -2.036 1.00 58.75 230 ASP A C 1
ATOM 1772 O O . ASP A 1 230 ? 1.273 46.699 -2.516 1.00 58.75 230 ASP A O 1
ATOM 1776 N N . ALA A 1 231 ? -0.032 44.906 -2.678 1.00 56.69 231 ALA A N 1
ATOM 1777 C CA . ALA A 1 231 ? 0.388 44.634 -4.053 1.00 56.69 231 ALA A CA 1
ATOM 1778 C C . ALA A 1 231 ? -0.645 45.211 -5.035 1.00 56.69 231 ALA A C 1
ATOM 1780 O O . ALA A 1 231 ? -1.816 44.857 -4.970 1.00 56.69 231 ALA A O 1
ATOM 1781 N N . PHE A 1 232 ? -0.174 46.058 -5.957 1.00 51.50 232 PHE A N 1
ATOM 1782 C CA . PHE A 1 232 ? -0.903 46.761 -7.029 1.00 51.50 232 PHE A CA 1
ATOM 1783 C C . PHE A 1 232 ? -1.491 48.140 -6.681 1.00 51.50 232 PHE A C 1
ATOM 1785 O O . PHE A 1 232 ? -2.693 48.377 -6.769 1.00 51.50 232 PHE A O 1
ATOM 1792 N N . HIS A 1 233 ? -0.607 49.114 -6.448 1.00 51.84 233 HIS A N 1
ATOM 1793 C CA . HIS A 1 233 ? -0.849 50.457 -6.980 1.00 51.84 233 HIS A CA 1
ATOM 1794 C C . HIS A 1 233 ? -0.435 50.467 -8.456 1.00 51.84 233 HIS A C 1
ATOM 1796 O O . HIS A 1 233 ? 0.750 50.547 -8.771 1.00 51.84 233 HIS A O 1
ATOM 1802 N N . PHE A 1 234 ? -1.406 50.353 -9.361 1.00 53.84 234 PHE A N 1
ATOM 1803 C CA . PHE A 1 234 ? -1.209 50.809 -10.733 1.00 53.84 234 PHE A CA 1
ATOM 1804 C C . PHE A 1 234 ? -1.278 52.337 -10.704 1.00 53.84 234 PHE A C 1
ATOM 1806 O O . PHE A 1 234 ? -2.311 52.901 -10.355 1.00 53.84 234 PHE A O 1
ATOM 1813 N N . THR A 1 235 ? -0.162 53.001 -10.986 1.00 55.69 235 THR A N 1
ATOM 1814 C CA . THR A 1 235 ? -0.180 54.416 -11.365 1.00 55.69 235 THR A CA 1
ATOM 1815 C C . THR A 1 235 ? -0.441 54.489 -12.865 1.00 55.69 235 THR A C 1
ATOM 1817 O O . THR A 1 235 ? 0.264 53.812 -13.617 1.00 55.69 235 THR A O 1
ATOM 1820 N N . ASP A 1 236 ? -1.463 55.258 -13.240 1.00 61.12 236 ASP A N 1
ATOM 1821 C CA . ASP A 1 236 ? -1.906 55.521 -14.619 1.00 61.12 236 ASP A CA 1
ATOM 1822 C C . ASP A 1 236 ? -0.823 56.146 -15.518 1.00 61.12 236 ASP A C 1
ATOM 1824 O O . ASP A 1 236 ? 0.035 56.901 -14.995 1.00 61.12 236 ASP A O 1
#

Sequence (236 aa):
GLEVNIPQGGPVEFDCKANKCAAAAILKAVTPQQAEPGKRARIVAEYDYQDETGKVLFQALRYEPKDFKQRQPDGSGGWVWSLREPLVKQRPLYHLPEVVKAVNAERRVYVCEGEKDADNLTALGLCATTCPMGARKWRLEHTNTLRRGVVVLIPDNDTSGREHVVKAASLLSHAGASVKVLDLPDLPDQGGDVSDWLDAGGTSEELERMADGAKQFEAPRIELPKEPKDAFHFTD

Radius of gyration: 27.45 Å; chains: 1; bounding box: 80×81×48 Å